Protein AF-A0A409WTS2-F1 (afdb_monomer)

Structure (mmCIF, N/CA/C/O backbone):
data_AF-A0A409WTS2-F1
#
_entry.id   AF-A0A409WTS2-F1
#
loop_
_atom_site.group_PDB
_atom_site.id
_atom_site.type_symbol
_atom_site.label_atom_id
_atom_site.label_alt_id
_atom_site.label_comp_id
_atom_site.label_asym_id
_atom_site.label_entity_id
_atom_site.label_seq_id
_atom_site.pdbx_PDB_ins_code
_atom_site.Cartn_x
_atom_site.Cartn_y
_atom_site.Cartn_z
_atom_site.occupancy
_atom_site.B_iso_or_equiv
_atom_site.auth_seq_id
_atom_site.auth_comp_id
_atom_site.auth_asym_id
_atom_site.auth_atom_id
_atom_site.pdbx_PDB_model_num
ATOM 1 N N . TRP A 1 1 ? 2.397 -6.224 -18.705 1.00 93.00 1 TRP A N 1
ATOM 2 C CA . TRP A 1 1 ? 3.696 -5.893 -18.084 1.00 93.00 1 TRP A CA 1
ATOM 3 C C . TRP A 1 1 ? 3.869 -6.575 -16.731 1.00 93.00 1 TRP A C 1
ATOM 5 O O . TRP A 1 1 ? 4.675 -7.485 -16.683 1.00 93.00 1 TRP A O 1
ATOM 15 N N . VAL A 1 2 ? 3.079 -6.258 -15.695 1.00 93.88 2 VAL A N 1
ATOM 16 C CA . VAL A 1 2 ? 3.166 -6.910 -14.360 1.00 93.88 2 VAL A CA 1
ATOM 17 C C . VAL A 1 2 ? 3.047 -8.440 -14.415 1.00 93.88 2 VAL A C 1
ATOM 19 O O . VAL A 1 2 ? 3.913 -9.155 -13.931 1.00 93.88 2 VAL A O 1
ATOM 22 N N . LEU A 1 3 ? 2.006 -8.976 -15.058 1.00 94.00 3 LEU A N 1
ATOM 23 C CA . LEU A 1 3 ? 1.853 -10.436 -15.167 1.00 94.00 3 LEU A CA 1
ATOM 24 C C . LEU A 1 3 ? 2.997 -11.089 -15.955 1.00 94.00 3 LEU A C 1
ATOM 26 O O . LEU A 1 3 ? 3.443 -12.178 -15.615 1.00 94.00 3 LEU A O 1
ATOM 30 N N . ALA A 1 4 ? 3.508 -10.394 -16.973 1.00 94.38 4 ALA A N 1
ATOM 31 C CA . ALA A 1 4 ? 4.636 -10.878 -17.756 1.00 94.38 4 ALA A CA 1
ATOM 32 C C . ALA A 1 4 ? 5.937 -10.881 -16.936 1.00 94.38 4 ALA A C 1
ATOM 34 O O . ALA A 1 4 ? 6.693 -11.837 -17.032 1.00 94.38 4 ALA A O 1
ATOM 35 N N . SER A 1 5 ? 6.190 -9.873 -16.090 1.00 95.00 5 SER A N 1
ATOM 36 C CA . SER A 1 5 ? 7.360 -9.891 -15.201 1.00 95.00 5 SER A CA 1
ATOM 37 C C . SER A 1 5 ? 7.274 -11.015 -14.172 1.00 95.00 5 SER A C 1
ATOM 39 O O . SER A 1 5 ? 8.272 -11.692 -13.951 1.00 95.00 5 SER A O 1
ATOM 41 N N . ARG A 1 6 ? 6.084 -11.265 -13.608 1.00 93.56 6 ARG A N 1
ATOM 42 C CA . ARG A 1 6 ? 5.854 -12.383 -12.678 1.00 93.56 6 ARG A CA 1
ATOM 43 C C . ARG A 1 6 ? 6.065 -13.744 -13.342 1.00 93.56 6 ARG A C 1
ATOM 45 O O . ARG A 1 6 ? 6.631 -14.635 -12.721 1.00 93.56 6 ARG A O 1
ATOM 52 N N . LEU A 1 7 ? 5.653 -13.893 -14.603 1.00 95.19 7 LEU A N 1
ATOM 53 C CA . LEU A 1 7 ? 5.906 -15.109 -15.380 1.00 95.19 7 LEU A CA 1
ATOM 54 C C . LEU A 1 7 ? 7.411 -15.334 -15.600 1.00 95.19 7 LEU A C 1
ATOM 56 O O . LEU A 1 7 ? 7.902 -16.435 -15.387 1.00 95.19 7 LEU A O 1
ATOM 60 N N . GLU A 1 8 ? 8.160 -14.289 -15.962 1.00 94.75 8 GLU A N 1
ATOM 61 C CA . GLU A 1 8 ? 9.618 -14.392 -16.127 1.00 94.75 8 GLU A CA 1
ATOM 62 C C . GLU A 1 8 ? 10.331 -14.713 -14.798 1.00 94.75 8 GLU A C 1
ATOM 64 O O . GLU A 1 8 ? 11.297 -15.472 -14.791 1.00 94.75 8 GLU A O 1
ATOM 69 N N . GLU A 1 9 ? 9.862 -14.183 -13.662 1.00 90.69 9 GLU A N 1
ATOM 70 C CA . GLU A 1 9 ? 10.372 -14.572 -12.338 1.00 90.69 9 GLU A CA 1
ATOM 71 C C . GLU A 1 9 ? 10.065 -16.032 -11.989 1.00 90.69 9 GLU A C 1
ATOM 73 O O . GLU A 1 9 ? 10.936 -16.702 -11.435 1.00 90.69 9 GLU A O 1
ATOM 78 N N . ALA A 1 10 ? 8.874 -16.535 -12.331 1.00 91.31 10 ALA A N 1
ATOM 79 C CA . ALA A 1 10 ? 8.508 -17.936 -12.117 1.00 91.31 10 ALA A CA 1
ATOM 80 C C . ALA A 1 10 ? 9.413 -18.899 -12.910 1.00 91.31 10 ALA A C 1
ATOM 82 O O . ALA A 1 10 ? 9.760 -19.967 -12.414 1.00 91.31 10 ALA A O 1
ATOM 83 N N . ASP A 1 11 ? 9.876 -18.473 -14.088 1.00 92.19 11 ASP A N 1
ATOM 84 C CA . ASP A 1 11 ? 10.867 -19.179 -14.911 1.00 92.19 11 ASP A CA 1
ATOM 85 C C . ASP A 1 11 ? 12.325 -18.998 -14.419 1.00 92.19 11 ASP A C 1
ATOM 87 O O . ASP A 1 11 ? 13.270 -19.442 -15.077 1.00 92.19 11 ASP A O 1
ATOM 91 N N . GLY A 1 12 ? 12.553 -18.299 -13.301 1.00 88.12 12 GLY A N 1
ATOM 92 C CA . GLY A 1 12 ? 13.888 -17.993 -12.773 1.00 88.12 12 GLY A CA 1
ATOM 93 C C . GLY A 1 12 ? 14.645 -16.901 -13.545 1.00 88.12 12 GLY A C 1
ATOM 94 O O . GLY A 1 12 ? 15.814 -16.627 -13.270 1.00 88.12 12 GLY A O 1
ATOM 95 N N . ARG A 1 13 ? 13.997 -16.222 -14.498 1.00 90.75 13 ARG A N 1
ATOM 96 C CA . ARG A 1 13 ? 14.592 -15.202 -15.380 1.00 90.75 13 ARG A CA 1
ATOM 97 C C . ARG A 1 13 ? 14.421 -13.788 -14.817 1.00 90.75 13 ARG A C 1
ATOM 99 O O . ARG A 1 13 ? 13.949 -12.874 -15.496 1.00 90.75 13 ARG A O 1
ATOM 106 N N . SER A 1 14 ? 14.876 -13.564 -13.584 1.00 88.38 14 SER A N 1
ATOM 107 C CA . SER A 1 14 ? 14.730 -12.273 -12.879 1.00 88.38 14 SER A CA 1
ATOM 108 C C . SER A 1 14 ? 15.349 -11.073 -13.620 1.00 88.38 14 SER A C 1
ATOM 110 O O . SER A 1 14 ? 14.830 -9.961 -13.555 1.00 88.38 14 SER A O 1
ATOM 112 N N . ILE A 1 15 ? 16.429 -11.276 -14.382 1.00 92.19 15 ILE A N 1
ATOM 113 C CA . ILE A 1 15 ? 17.046 -10.228 -15.219 1.00 92.19 15 ILE A CA 1
ATOM 114 C C . ILE A 1 15 ? 16.069 -9.759 -16.307 1.00 92.19 15 ILE A C 1
ATOM 116 O O . ILE A 1 15 ? 15.918 -8.560 -16.545 1.00 92.19 15 ILE A O 1
ATOM 120 N N . ARG A 1 16 ? 15.360 -10.701 -16.937 1.00 94.44 16 ARG A N 1
ATOM 121 C CA . ARG A 1 16 ? 14.380 -10.404 -17.983 1.00 94.44 16 ARG A CA 1
ATOM 122 C C . ARG A 1 16 ? 13.140 -9.725 -17.408 1.00 94.44 16 ARG A C 1
ATOM 124 O O . ARG A 1 16 ? 12.650 -8.775 -18.014 1.00 94.44 16 ARG A O 1
ATOM 131 N N . ALA A 1 17 ? 12.700 -10.130 -16.216 1.00 94.12 17 ALA A N 1
ATOM 132 C CA . ALA A 1 17 ? 11.631 -9.451 -15.484 1.00 94.12 17 ALA A CA 1
ATOM 133 C C . ALA A 1 17 ? 11.958 -7.965 -15.225 1.00 94.12 17 ALA A C 1
ATOM 135 O O . ALA A 1 17 ? 11.129 -7.096 -15.505 1.00 94.12 17 ALA A O 1
ATOM 136 N N . ARG A 1 18 ? 13.188 -7.654 -14.780 1.00 95.50 18 ARG A N 1
ATOM 137 C CA . ARG A 1 18 ? 13.651 -6.267 -14.577 1.00 95.50 18 ARG A CA 1
ATOM 138 C C . ARG A 1 18 ? 13.649 -5.454 -15.865 1.00 95.50 18 ARG A C 1
ATOM 140 O O . ARG A 1 18 ? 13.075 -4.368 -15.884 1.00 95.50 18 ARG A O 1
ATOM 147 N N . ALA A 1 19 ? 14.240 -5.990 -16.934 1.00 95.94 19 ALA A N 1
ATOM 148 C CA . ALA A 1 19 ? 14.299 -5.317 -18.231 1.00 95.94 19 ALA A CA 1
ATOM 149 C C . ALA A 1 19 ? 12.894 -5.045 -18.799 1.00 95.94 19 ALA A C 1
ATOM 151 O O . ALA A 1 19 ? 12.620 -3.974 -19.345 1.00 95.94 19 ALA A O 1
ATOM 152 N N . LEU A 1 20 ? 11.971 -5.996 -18.623 1.00 96.69 20 LEU A N 1
ATOM 153 C CA . LEU A 1 20 ? 10.578 -5.856 -19.033 1.00 96.69 20 LEU A CA 1
ATOM 154 C C . LEU A 1 20 ? 9.872 -4.730 -18.267 1.00 96.69 20 LEU A C 1
ATOM 156 O O . LEU A 1 20 ? 9.177 -3.918 -18.880 1.00 96.69 20 LEU A O 1
ATOM 160 N N . LEU A 1 21 ? 10.062 -4.650 -16.947 1.00 95.56 21 LEU A N 1
ATOM 161 C CA . LEU A 1 21 ? 9.487 -3.578 -16.130 1.00 95.56 21 LEU A CA 1
ATOM 162 C C . LEU A 1 21 ? 10.146 -2.223 -16.394 1.00 95.56 21 LEU A C 1
ATOM 164 O O . LEU A 1 21 ? 9.456 -1.211 -16.387 1.00 95.56 21 LEU A O 1
ATOM 168 N N . GLU A 1 22 ? 11.447 -2.179 -16.669 1.00 95.50 22 GLU A N 1
ATOM 169 C CA . GLU A 1 22 ? 12.127 -0.949 -17.075 1.00 95.50 22 GLU A CA 1
ATOM 170 C C . GLU A 1 22 ? 11.535 -0.390 -18.369 1.00 95.50 22 GLU A C 1
ATOM 172 O O . GLU A 1 22 ? 11.125 0.771 -18.403 1.00 95.50 22 GLU A O 1
ATOM 177 N N . LYS A 1 23 ? 11.366 -1.238 -19.390 1.00 97.06 23 LYS A N 1
ATOM 178 C CA . LYS A 1 23 ? 10.671 -0.856 -20.623 1.00 97.06 23 LYS A CA 1
ATOM 179 C C . LYS A 1 23 ? 9.243 -0.379 -20.346 1.00 97.06 23 LYS A C 1
ATOM 181 O O . LYS A 1 23 ? 8.819 0.625 -20.911 1.00 97.06 23 LYS A O 1
ATOM 186 N N . ALA A 1 24 ? 8.509 -1.064 -19.469 1.00 95.94 24 ALA A N 1
ATOM 187 C CA . ALA A 1 24 ? 7.148 -0.674 -19.108 1.00 95.94 24 ALA A CA 1
ATOM 188 C C . ALA A 1 24 ? 7.093 0.729 -18.480 1.00 95.94 24 ALA A C 1
ATOM 190 O O . ALA A 1 24 ? 6.215 1.515 -18.831 1.00 95.94 24 ALA A O 1
ATOM 191 N N . ARG A 1 25 ? 8.045 1.062 -17.599 1.00 96.00 25 ARG A N 1
ATOM 192 C CA . ARG A 1 25 ? 8.137 2.379 -16.949 1.00 96.00 25 ARG A CA 1
ATOM 193 C C . ARG A 1 25 ? 8.569 3.488 -17.905 1.00 96.00 25 ARG A C 1
ATOM 195 O O . ARG A 1 25 ? 8.152 4.619 -17.717 1.00 96.00 25 ARG A O 1
ATOM 202 N N . LEU A 1 26 ? 9.348 3.186 -18.945 1.00 94.81 26 LEU A N 1
ATOM 203 C CA . LEU A 1 26 ? 9.638 4.168 -20.000 1.00 94.81 26 LEU A CA 1
ATOM 204 C C . LEU A 1 26 ? 8.383 4.532 -20.804 1.00 94.81 26 LEU A C 1
ATOM 206 O O . LEU A 1 26 ? 8.224 5.677 -21.210 1.00 94.81 26 LEU A O 1
ATOM 210 N N . VAL A 1 27 ? 7.488 3.565 -21.025 1.00 96.38 27 VAL A N 1
ATOM 211 C CA . VAL A 1 27 ? 6.227 3.789 -21.749 1.00 96.38 27 VAL A CA 1
ATOM 212 C C . VAL A 1 27 ? 5.170 4.435 -20.849 1.00 96.38 27 VAL A C 1
ATOM 214 O O . VAL A 1 27 ? 4.386 5.256 -21.316 1.00 96.38 27 VAL A O 1
ATOM 217 N N . ASN A 1 28 ? 5.129 4.067 -19.567 1.00 94.25 28 ASN A N 1
ATOM 218 C CA . ASN A 1 28 ? 4.174 4.597 -18.599 1.00 94.25 28 ASN A CA 1
ATOM 219 C C . ASN A 1 28 ? 4.866 4.953 -17.266 1.00 94.25 28 ASN A C 1
ATOM 221 O O . ASN A 1 28 ? 4.782 4.184 -16.302 1.00 94.25 28 ASN A O 1
ATOM 225 N N . PRO A 1 29 ? 5.560 6.106 -17.205 1.00 92.56 29 PRO A N 1
ATOM 226 C CA . PRO A 1 29 ? 6.352 6.494 -16.037 1.00 92.56 29 PRO A CA 1
ATOM 227 C C . PRO A 1 29 ? 5.497 6.864 -14.824 1.00 92.56 29 PRO A C 1
ATOM 229 O O . PRO A 1 29 ? 5.946 6.695 -13.696 1.00 92.56 29 PRO A O 1
ATOM 232 N N . ALA A 1 30 ? 4.254 7.303 -15.031 1.00 92.44 30 ALA A N 1
ATOM 233 C CA . ALA A 1 30 ? 3.351 7.724 -13.959 1.00 92.44 30 ALA A CA 1
ATOM 234 C C . ALA A 1 30 ? 2.504 6.576 -13.369 1.00 92.44 30 ALA A C 1
ATOM 236 O O . ALA A 1 30 ? 1.625 6.812 -12.541 1.00 92.44 30 ALA A O 1
ATOM 237 N N . ASN A 1 31 ? 2.719 5.327 -13.799 1.00 94.69 31 ASN A N 1
ATOM 238 C CA . ASN A 1 31 ? 1.943 4.191 -13.310 1.00 94.69 31 ASN A CA 1
ATOM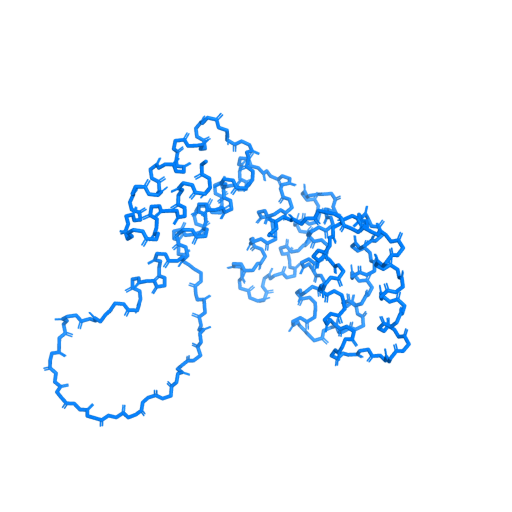 239 C C . ASN A 1 31 ? 2.577 3.568 -12.065 1.00 94.69 31 ASN A C 1
ATOM 241 O O . ASN A 1 31 ? 3.546 2.808 -12.134 1.00 94.69 31 ASN A O 1
ATOM 245 N N . GLU A 1 32 ? 1.964 3.859 -10.924 1.00 94.19 32 GLU A N 1
ATOM 246 C CA . GLU A 1 32 ? 2.370 3.379 -9.606 1.00 94.19 32 GLU A CA 1
ATOM 247 C C . GLU A 1 32 ? 2.431 1.852 -9.473 1.00 94.19 32 GLU A C 1
ATOM 249 O O . GLU A 1 32 ? 3.299 1.348 -8.764 1.00 94.19 32 GLU A O 1
ATOM 254 N N . VAL A 1 33 ? 1.583 1.097 -10.179 1.00 94.31 33 VAL A N 1
ATOM 255 C CA . VAL A 1 33 ? 1.553 -0.373 -10.097 1.00 94.31 33 VAL A CA 1
ATOM 256 C C . VAL A 1 33 ? 2.804 -0.976 -10.741 1.00 94.31 33 VAL A C 1
ATOM 258 O O . VAL A 1 33 ? 3.374 -1.936 -10.223 1.00 94.31 33 VAL A O 1
ATOM 261 N N . LEU A 1 34 ? 3.288 -0.387 -11.842 1.00 95.75 34 LEU A N 1
ATOM 262 C CA . LEU A 1 34 ? 4.540 -0.814 -12.484 1.00 95.75 34 LEU A CA 1
ATOM 263 C C . LEU A 1 34 ? 5.753 -0.548 -11.591 1.00 95.75 34 LEU A C 1
ATOM 265 O O . LEU A 1 34 ? 6.687 -1.353 -11.552 1.00 95.75 34 LEU A O 1
ATOM 269 N N . TRP A 1 35 ? 5.740 0.575 -10.876 1.00 96.19 35 TRP A N 1
ATOM 270 C CA . TRP A 1 35 ? 6.770 0.901 -9.899 1.00 96.19 35 TRP A CA 1
ATOM 271 C C . TRP A 1 35 ? 6.720 -0.014 -8.677 1.00 96.19 35 TRP A C 1
ATOM 273 O O . TRP A 1 35 ? 7.760 -0.522 -8.265 1.00 96.19 35 TRP A O 1
ATOM 283 N N . ALA A 1 36 ? 5.531 -0.265 -8.130 1.00 94.94 36 ALA A N 1
ATOM 284 C CA . ALA A 1 36 ? 5.336 -1.158 -6.994 1.00 94.94 36 ALA A CA 1
ATOM 285 C C . ALA A 1 36 ? 5.815 -2.582 -7.311 1.00 94.94 36 ALA A C 1
ATOM 287 O O . ALA A 1 36 ? 6.562 -3.167 -6.528 1.00 94.94 36 ALA A O 1
ATOM 288 N N . GLU A 1 37 ? 5.471 -3.111 -8.490 1.00 94.94 37 GLU A N 1
ATOM 289 C CA . GLU A 1 37 ? 5.955 -4.425 -8.921 1.00 94.94 37 GLU A CA 1
ATOM 290 C C . GLU A 1 37 ? 7.484 -4.441 -9.065 1.00 94.94 37 GLU A C 1
ATOM 292 O O . GLU A 1 37 ? 8.129 -5.390 -8.631 1.00 94.94 37 GLU A O 1
ATOM 297 N N . ALA A 1 38 ? 8.091 -3.379 -9.602 1.00 94.75 38 ALA A N 1
ATOM 298 C CA . ALA A 1 38 ? 9.545 -3.291 -9.721 1.00 94.75 38 ALA A CA 1
ATOM 299 C C . ALA A 1 38 ? 10.260 -3.292 -8.364 1.00 94.75 38 ALA A C 1
ATOM 301 O O . ALA A 1 38 ? 11.292 -3.941 -8.219 1.00 94.75 38 ALA A O 1
ATOM 302 N N . VAL A 1 39 ? 9.706 -2.599 -7.365 1.00 94.69 39 VAL A N 1
ATOM 303 C CA . VAL A 1 39 ? 10.214 -2.644 -5.985 1.00 94.69 39 VAL A CA 1
ATOM 304 C C . VAL A 1 39 ? 10.112 -4.068 -5.432 1.00 94.69 39 VAL A C 1
ATOM 306 O O . VAL A 1 39 ? 11.085 -4.575 -4.875 1.00 94.69 39 VAL A O 1
ATOM 309 N N . ALA A 1 40 ? 8.976 -4.736 -5.644 1.00 92.56 40 ALA A N 1
ATOM 310 C CA . ALA A 1 40 ? 8.741 -6.090 -5.153 1.00 92.56 40 ALA A CA 1
ATOM 311 C C . ALA A 1 40 ? 9.685 -7.133 -5.786 1.00 92.56 40 ALA A C 1
ATOM 313 O O . ALA A 1 40 ? 10.148 -8.035 -5.086 1.00 92.56 40 ALA A O 1
ATOM 314 N N . VAL A 1 41 ? 10.025 -6.991 -7.074 1.00 92.88 41 VAL A N 1
ATOM 315 C CA . VAL A 1 41 ? 11.035 -7.830 -7.753 1.00 92.88 41 VAL A CA 1
ATOM 316 C C . VAL A 1 41 ? 12.398 -7.714 -7.064 1.00 92.88 41 VAL A C 1
ATOM 318 O O . VAL A 1 41 ? 13.054 -8.726 -6.822 1.00 92.88 41 VAL A O 1
ATOM 321 N N . GLU A 1 42 ? 12.832 -6.504 -6.696 1.00 93.12 42 GLU A N 1
ATOM 322 C CA . GLU A 1 42 ? 14.123 -6.322 -6.014 1.00 93.12 42 GLU A CA 1
ATOM 323 C C . GLU A 1 42 ? 14.125 -6.862 -4.578 1.00 93.12 42 GLU A C 1
ATOM 325 O O . GLU A 1 42 ? 15.153 -7.354 -4.103 1.00 93.12 42 GLU A O 1
ATOM 330 N N . GLU A 1 43 ? 12.989 -6.809 -3.877 1.00 90.56 43 GLU A N 1
ATOM 331 C CA . GLU A 1 43 ? 12.854 -7.449 -2.564 1.00 90.56 43 GLU A CA 1
ATOM 332 C C . GLU A 1 43 ? 12.931 -8.974 -2.676 1.00 90.56 43 GLU A C 1
ATOM 334 O O . GLU A 1 43 ? 13.710 -9.603 -1.956 1.00 90.56 43 GLU A O 1
ATOM 339 N N . ARG A 1 44 ? 12.188 -9.575 -3.614 1.00 90.12 44 ARG A N 1
ATOM 340 C CA . ARG A 1 44 ? 12.214 -11.027 -3.848 1.00 90.12 44 ARG A CA 1
ATOM 341 C C . ARG A 1 44 ? 13.588 -11.513 -4.285 1.00 90.12 44 ARG A C 1
ATOM 343 O O . ARG A 1 44 ? 14.064 -12.524 -3.773 1.00 90.12 44 ARG A O 1
ATOM 350 N N . ALA A 1 45 ? 14.251 -10.782 -5.179 1.00 88.06 45 ALA A N 1
ATOM 351 C CA . ALA A 1 45 ? 15.597 -11.120 -5.623 1.00 88.06 45 ALA A CA 1
ATOM 352 C C . ALA A 1 45 ? 16.613 -11.086 -4.471 1.00 88.06 45 ALA A C 1
ATOM 354 O O . ALA A 1 45 ? 17.483 -11.954 -4.403 1.00 88.06 45 ALA A O 1
ATOM 355 N N . ALA A 1 46 ? 16.490 -10.133 -3.542 1.00 87.56 46 ALA A N 1
ATOM 356 C CA . ALA A 1 46 ? 17.349 -10.076 -2.362 1.00 87.56 46 ALA A CA 1
ATOM 357 C C . ALA A 1 46 ? 17.107 -11.253 -1.406 1.00 87.56 46 ALA A C 1
ATOM 359 O O . ALA A 1 46 ? 18.068 -11.849 -0.919 1.00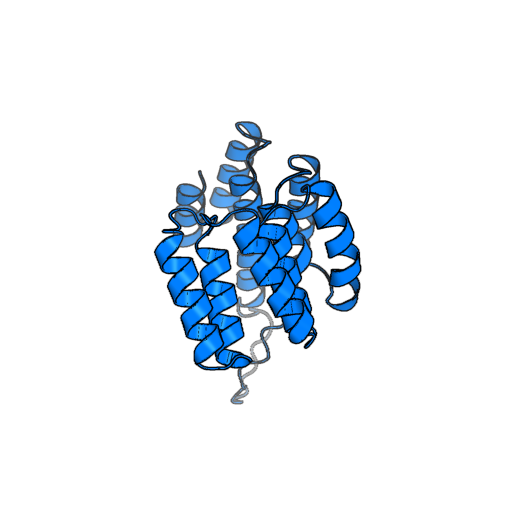 87.56 46 ALA A O 1
ATOM 360 N N . VAL A 1 47 ? 15.843 -11.631 -1.183 1.00 86.50 47 VAL A N 1
ATOM 361 C CA . VAL A 1 47 ? 15.503 -12.821 -0.387 1.00 86.50 47 VAL A CA 1
ATOM 362 C C . VAL A 1 47 ? 16.079 -14.079 -1.041 1.00 86.50 47 VAL A C 1
ATOM 364 O O . VAL A 1 47 ? 16.773 -14.841 -0.368 1.00 86.50 47 VAL A O 1
ATOM 367 N N . ALA A 1 48 ? 15.888 -14.253 -2.352 1.00 84.12 48 ALA A N 1
ATOM 368 C CA . ALA A 1 48 ? 16.426 -15.386 -3.103 1.00 84.12 48 ALA A CA 1
ATOM 369 C C . ALA A 1 48 ? 17.960 -15.470 -2.999 1.00 84.12 48 ALA A C 1
ATOM 371 O O . ALA A 1 48 ? 18.495 -16.536 -2.692 1.00 84.12 48 ALA A O 1
ATOM 372 N N . ALA A 1 49 ? 18.661 -14.342 -3.160 1.00 83.31 49 ALA A N 1
ATOM 373 C CA . ALA A 1 49 ? 20.114 -14.268 -3.015 1.00 83.31 49 ALA A CA 1
ATOM 374 C C . ALA A 1 49 ? 20.586 -14.617 -1.592 1.00 83.31 49 ALA A C 1
ATOM 376 O O . ALA A 1 49 ? 21.594 -15.299 -1.439 1.00 83.31 49 ALA A O 1
ATOM 377 N N . SER A 1 50 ? 19.847 -14.197 -0.558 1.00 81.81 50 SER A N 1
ATOM 378 C CA . SER A 1 50 ? 20.167 -14.519 0.842 1.00 81.81 50 SER A CA 1
ATOM 379 C C . SER A 1 50 ? 19.908 -15.984 1.214 1.0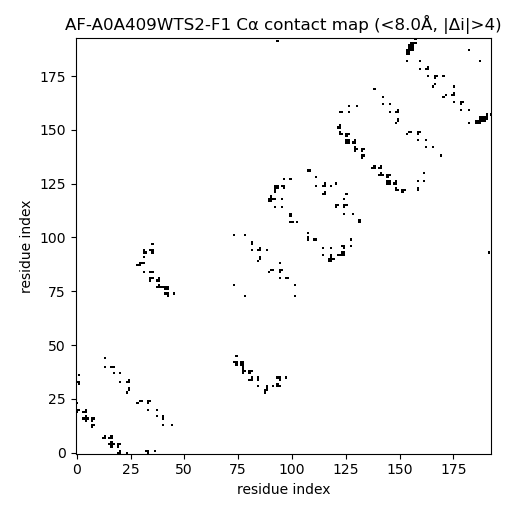0 81.81 50 SER A C 1
ATOM 381 O O . SER A 1 50 ? 20.552 -16.512 2.115 1.00 81.81 50 SER A O 1
ATOM 383 N N . SER A 1 51 ? 18.977 -16.643 0.518 1.00 77.19 51 SER A N 1
ATOM 384 C CA . SER A 1 51 ? 18.619 -18.050 0.736 1.00 77.19 51 SER A CA 1
ATOM 385 C C . SER A 1 51 ? 19.472 -19.040 -0.061 1.00 77.19 51 SER A C 1
ATOM 387 O O . SER A 1 51 ? 19.378 -20.246 0.166 1.00 77.19 51 SER A O 1
ATOM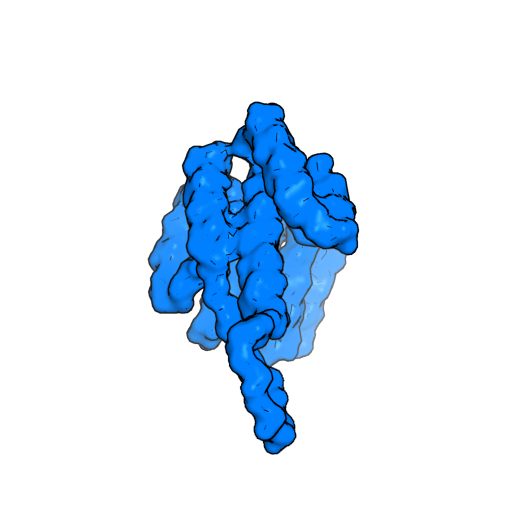 389 N N . ALA A 1 52 ? 20.288 -18.558 -1.003 1.00 70.12 52 ALA A N 1
ATOM 390 C CA . ALA A 1 52 ? 21.156 -19.417 -1.793 1.00 70.12 52 ALA A CA 1
ATOM 391 C C . ALA A 1 52 ? 22.246 -20.023 -0.888 1.00 70.12 52 ALA A C 1
ATOM 393 O O . ALA A 1 52 ? 22.924 -19.279 -0.172 1.00 70.12 52 ALA A O 1
ATOM 394 N N . PRO A 1 53 ? 22.442 -21.354 -0.896 1.00 61.34 53 PRO A N 1
ATOM 395 C CA . PRO A 1 53 ? 23.480 -21.976 -0.092 1.00 61.34 53 PRO A CA 1
ATOM 396 C C . PRO A 1 53 ? 24.842 -21.429 -0.524 1.00 61.34 53 PRO A C 1
ATOM 398 O O . PRO A 1 53 ? 25.229 -21.533 -1.689 1.00 61.34 53 PRO A O 1
ATOM 401 N N . SER A 1 54 ? 25.559 -20.822 0.424 1.00 55.25 54 SER A N 1
ATOM 402 C CA . SER A 1 54 ? 26.944 -20.398 0.235 1.00 55.25 54 SER A CA 1
ATOM 403 C C . SER A 1 54 ? 27.768 -21.613 -0.188 1.00 55.25 54 SER A C 1
ATOM 405 O O . SER A 1 54 ? 28.060 -22.484 0.625 1.00 55.25 54 SER A O 1
ATOM 407 N N . LEU A 1 55 ? 28.173 -21.670 -1.458 1.00 48.69 55 LEU A N 1
ATOM 408 C CA . LEU A 1 55 ? 29.111 -22.675 -1.978 1.00 48.69 55 LEU A CA 1
ATOM 409 C C . LEU A 1 55 ? 30.547 -22.489 -1.442 1.00 48.69 55 LEU A C 1
ATOM 411 O O . LEU A 1 55 ? 31.469 -23.163 -1.892 1.00 48.69 55 LEU A O 1
ATOM 415 N N . ALA A 1 56 ? 30.754 -21.605 -0.464 1.00 51.28 56 ALA A N 1
ATOM 416 C CA . ALA A 1 56 ? 32.009 -21.464 0.257 1.00 51.28 56 ALA A CA 1
ATOM 417 C C . ALA A 1 56 ? 31.898 -22.130 1.638 1.00 51.28 56 ALA A C 1
ATOM 419 O O . ALA A 1 56 ? 31.314 -21.561 2.559 1.00 51.28 56 ALA A O 1
ATOM 420 N N . GLY A 1 57 ? 32.492 -23.320 1.767 1.00 42.66 57 GLY A N 1
ATOM 421 C CA . GLY A 1 57 ? 32.786 -23.954 3.056 1.00 42.66 57 GLY A CA 1
ATOM 422 C C . GLY A 1 57 ? 32.050 -25.267 3.301 1.00 42.66 57 GLY A C 1
ATOM 423 O O . GLY A 1 57 ? 31.104 -25.325 4.078 1.00 42.66 57 GLY A O 1
ATOM 424 N N . ALA A 1 58 ? 32.529 -26.348 2.686 1.00 45.50 58 ALA A N 1
ATOM 425 C CA . ALA A 1 58 ? 32.224 -27.690 3.156 1.00 45.50 58 ALA A CA 1
ATOM 426 C C . ALA A 1 58 ? 32.868 -27.911 4.537 1.00 45.50 58 ALA A C 1
ATOM 428 O O . ALA A 1 58 ? 34.086 -28.040 4.642 1.00 45.50 58 ALA A O 1
ATOM 429 N N . SER A 1 59 ? 32.057 -28.011 5.586 1.00 38.66 59 SER A N 1
ATOM 430 C CA . SER A 1 59 ? 32.367 -28.862 6.735 1.00 38.66 59 SER A CA 1
ATOM 431 C C . SER A 1 59 ? 31.072 -29.385 7.353 1.00 38.66 59 SER A C 1
ATOM 433 O O . SER A 1 59 ? 30.126 -28.655 7.640 1.00 38.66 59 SER A O 1
ATOM 435 N N . ALA A 1 60 ? 31.014 -30.709 7.462 1.00 45.88 60 ALA A N 1
ATOM 436 C CA . ALA A 1 60 ? 29.895 -31.453 8.002 1.00 45.88 60 ALA A CA 1
ATOM 437 C C . ALA A 1 60 ? 29.728 -31.167 9.501 1.00 45.88 60 ALA A C 1
ATOM 439 O O . ALA A 1 60 ? 30.661 -31.337 10.282 1.00 45.88 60 ALA A O 1
ATOM 440 N N . GLY A 1 61 ? 28.518 -30.784 9.895 1.00 39.00 61 GLY A N 1
ATOM 441 C CA . GLY A 1 61 ? 28.123 -30.623 11.287 1.00 39.00 61 GLY A CA 1
ATOM 442 C C . GLY A 1 61 ? 26.606 -30.606 11.391 1.00 39.00 61 GLY A C 1
ATOM 443 O O . GLY A 1 61 ? 25.965 -29.602 11.103 1.00 39.00 61 GLY A O 1
ATOM 444 N N . VAL A 1 62 ? 26.036 -31.752 11.755 1.00 48.34 62 VAL A N 1
ATOM 445 C CA . VAL A 1 62 ? 24.611 -31.940 12.038 1.00 48.34 62 VAL A CA 1
ATOM 446 C C . VAL A 1 62 ? 24.218 -31.049 13.218 1.00 48.34 62 VAL A C 1
ATOM 448 O O . VAL A 1 62 ? 24.764 -31.186 14.309 1.00 48.34 62 VAL A O 1
ATOM 451 N N . GLY A 1 63 ? 23.253 -30.158 13.008 1.00 39.31 63 GLY A N 1
ATOM 452 C CA . GLY A 1 63 ? 22.675 -29.332 14.061 1.00 39.31 63 GLY A CA 1
ATOM 453 C C . GLY A 1 63 ? 21.344 -28.755 13.607 1.00 39.31 63 GLY A C 1
ATOM 454 O O . GLY A 1 63 ? 21.297 -27.905 12.724 1.00 39.31 63 GLY A O 1
ATOM 455 N N . ALA A 1 64 ? 20.259 -29.259 14.192 1.00 50.94 64 ALA A N 1
ATOM 456 C CA . ALA A 1 64 ? 18.908 -28.753 14.009 1.00 50.94 64 ALA A CA 1
ATOM 457 C C . ALA A 1 64 ? 18.851 -27.253 14.355 1.00 50.94 64 ALA A C 1
ATOM 459 O O . ALA A 1 64 ? 19.050 -26.868 15.506 1.00 50.94 64 ALA A O 1
ATOM 460 N N . GLY A 1 65 ? 18.595 -26.416 13.349 1.00 37.00 65 GLY A N 1
ATOM 461 C CA . GLY A 1 65 ? 18.436 -24.973 13.491 1.00 37.00 65 GLY A CA 1
ATOM 462 C C . GLY A 1 65 ? 16.973 -24.593 13.325 1.00 37.00 65 GLY A C 1
ATOM 463 O O . GLY A 1 65 ? 16.399 -24.742 12.250 1.00 37.00 65 GLY A O 1
ATOM 464 N N . THR A 1 66 ? 16.369 -24.121 14.408 1.00 45.66 66 THR A N 1
ATOM 465 C CA . THR A 1 66 ? 15.105 -23.380 14.431 1.00 45.66 66 THR A CA 1
ATOM 466 C C . THR A 1 66 ? 15.026 -22.359 13.285 1.00 45.66 66 THR A C 1
ATOM 468 O O . THR A 1 66 ? 16.039 -21.728 12.973 1.00 45.66 66 THR A O 1
ATOM 471 N N . PRO A 1 67 ? 13.851 -22.131 12.661 1.00 40.47 67 PRO A N 1
ATOM 472 C CA . PRO A 1 67 ? 13.714 -21.050 11.695 1.00 40.47 67 PRO A CA 1
ATOM 473 C C . PRO A 1 67 ? 13.958 -19.722 12.419 1.00 40.47 67 PRO A C 1
ATOM 475 O O . PRO A 1 67 ? 13.156 -19.282 13.245 1.00 40.47 67 PRO A O 1
ATOM 478 N N . ALA A 1 68 ? 15.115 -19.121 12.140 1.00 36.78 68 ALA A N 1
ATOM 479 C CA . ALA A 1 68 ? 15.477 -17.789 12.589 1.00 36.78 68 ALA A CA 1
ATOM 480 C C . ALA A 1 68 ? 14.373 -16.791 12.186 1.00 36.78 68 ALA A C 1
ATOM 482 O O . ALA A 1 68 ? 13.716 -16.977 11.155 1.00 36.78 68 ALA A O 1
ATOM 483 N N . PRO A 1 69 ? 14.142 -15.733 12.981 1.00 36.84 69 PRO A N 1
ATOM 484 C CA . PRO A 1 69 ? 13.118 -14.750 12.672 1.00 36.84 69 PRO A CA 1
ATOM 485 C C . PRO A 1 69 ? 13.404 -14.151 11.296 1.00 36.84 69 PRO A C 1
ATOM 487 O O . PRO A 1 69 ? 14.535 -13.764 11.004 1.00 36.84 69 PRO A O 1
ATOM 490 N N . ILE A 1 70 ? 12.366 -14.071 10.464 1.00 43.47 70 ILE A N 1
ATOM 491 C CA . ILE A 1 70 ? 12.382 -13.405 9.163 1.00 43.47 70 ILE A CA 1
ATOM 492 C C . ILE A 1 70 ? 12.607 -11.910 9.431 1.00 43.47 70 ILE A C 1
ATOM 494 O O . ILE A 1 70 ? 11.669 -11.117 9.499 1.00 43.47 70 ILE A O 1
ATOM 498 N N . SER A 1 71 ? 13.852 -11.515 9.688 1.00 43.31 71 SER A N 1
ATOM 499 C CA . SER A 1 71 ? 14.242 -10.115 9.753 1.00 43.31 71 SER A CA 1
ATOM 500 C C . SER A 1 71 ? 14.254 -9.626 8.314 1.00 43.31 71 SER A C 1
ATOM 502 O O . SER A 1 71 ? 15.242 -9.776 7.598 1.00 43.31 71 SER A O 1
ATOM 504 N N . SER A 1 72 ? 13.104 -9.135 7.852 1.00 52.66 72 SER A N 1
ATOM 505 C CA . SER A 1 72 ? 12.924 -8.602 6.506 1.00 52.66 72 SER A CA 1
ATOM 506 C C . SER A 1 72 ? 13.672 -7.271 6.386 1.00 52.66 72 SER A C 1
ATOM 508 O O . SER A 1 72 ? 13.077 -6.191 6.420 1.00 52.66 72 SER A O 1
ATOM 510 N N . ALA A 1 73 ? 14.999 -7.327 6.312 1.00 63.28 73 ALA A N 1
ATOM 511 C CA . ALA A 1 73 ? 15.799 -6.183 5.925 1.00 63.28 73 ALA A CA 1
ATOM 512 C C . ALA A 1 73 ? 15.448 -5.851 4.469 1.00 63.28 73 ALA A C 1
ATOM 514 O O . ALA A 1 73 ? 15.786 -6.594 3.550 1.00 63.28 73 ALA A O 1
ATOM 515 N N . THR A 1 74 ? 14.725 -4.751 4.258 1.00 71.12 74 THR A N 1
ATOM 516 C CA . THR A 1 74 ? 14.384 -4.283 2.913 1.00 71.12 74 THR A CA 1
ATOM 517 C C . THR A 1 74 ? 15.660 -4.030 2.109 1.00 71.12 74 THR A C 1
ATOM 519 O O . THR A 1 74 ? 16.533 -3.276 2.553 1.00 71.12 74 THR A O 1
ATOM 522 N N . SER A 1 75 ? 15.745 -4.634 0.921 1.00 86.12 75 SER A N 1
ATOM 523 C CA . SER A 1 75 ? 16.888 -4.529 0.007 1.00 86.12 75 SER A CA 1
ATOM 524 C C . SER A 1 75 ? 17.261 -3.074 -0.293 1.00 86.12 75 SER A C 1
ATOM 526 O O . SER A 1 75 ? 16.391 -2.240 -0.551 1.00 86.12 75 SER A O 1
ATOM 528 N N . ALA A 1 76 ? 18.561 -2.763 -0.323 1.00 89.75 76 ALA A N 1
ATOM 529 C CA . ALA A 1 76 ? 19.050 -1.451 -0.752 1.00 89.75 76 ALA A CA 1
ATOM 530 C C . ALA A 1 76 ? 18.592 -1.111 -2.182 1.00 89.75 76 ALA A C 1
ATOM 532 O O . ALA A 1 76 ? 18.208 0.028 -2.448 1.00 89.75 76 ALA A O 1
ATOM 533 N N . GLN A 1 77 ? 18.555 -2.108 -3.074 1.00 90.69 77 GLN A N 1
ATOM 534 C CA . GLN A 1 77 ? 18.050 -1.944 -4.439 1.00 90.69 77 GLN A CA 1
ATOM 535 C C . GLN A 1 77 ? 16.553 -1.611 -4.440 1.00 90.69 77 GLN A C 1
ATOM 537 O O . GLN A 1 77 ? 16.135 -0.685 -5.132 1.00 90.69 77 GLN A O 1
ATOM 542 N N . ALA A 1 78 ? 15.760 -2.285 -3.600 1.00 92.88 78 ALA A N 1
ATOM 543 C CA . ALA A 1 78 ? 14.333 -2.000 -3.458 1.00 92.88 78 ALA A CA 1
ATOM 544 C C . ALA A 1 78 ? 14.079 -0.584 -2.917 1.00 92.88 78 ALA A C 1
ATOM 546 O O . ALA A 1 78 ? 13.237 0.136 -3.450 1.00 92.88 78 ALA A O 1
ATOM 547 N N . LYS A 1 79 ? 14.852 -0.134 -1.917 1.00 92.12 79 LYS A N 1
ATOM 548 C CA . LYS A 1 79 ? 14.757 1.241 -1.389 1.00 92.12 79 LYS A CA 1
ATOM 549 C C . LYS A 1 79 ? 15.111 2.289 -2.442 1.00 92.12 79 LYS A C 1
ATOM 551 O O . LYS A 1 79 ? 14.415 3.296 -2.552 1.00 92.12 79 LYS A O 1
ATOM 556 N N . ALA A 1 80 ? 16.169 2.057 -3.221 1.00 94.12 80 ALA A N 1
ATOM 557 C CA . ALA A 1 80 ? 16.554 2.950 -4.310 1.00 94.12 80 ALA A CA 1
ATOM 558 C C . ALA A 1 80 ? 15.465 3.016 -5.395 1.00 94.12 80 ALA A C 1
ATOM 560 O O . ALA A 1 80 ? 15.093 4.108 -5.828 1.00 94.12 80 ALA A O 1
ATOM 561 N N . MET A 1 81 ? 14.897 1.865 -5.771 1.00 95.25 81 MET A N 1
ATOM 562 C CA . MET A 1 81 ? 13.784 1.781 -6.721 1.00 95.25 81 MET A CA 1
ATOM 563 C C . MET A 1 81 ? 12.546 2.529 -6.211 1.00 95.25 81 MET A C 1
ATOM 565 O O . MET A 1 81 ? 11.938 3.295 -6.953 1.00 95.25 81 MET A O 1
ATOM 569 N N . LEU A 1 82 ? 12.208 2.365 -4.931 1.00 94.94 82 LEU A N 1
ATOM 570 C CA . LEU A 1 82 ? 11.060 3.017 -4.305 1.00 94.94 82 LEU A CA 1
ATOM 571 C C . LEU A 1 82 ? 11.240 4.535 -4.186 1.00 94.94 82 LEU A C 1
ATOM 573 O O . LEU A 1 82 ? 10.291 5.287 -4.388 1.00 94.94 82 LEU A O 1
ATOM 577 N N . SER A 1 83 ? 12.460 4.999 -3.907 1.00 95.06 83 SER A N 1
ATOM 578 C CA . SER A 1 83 ? 12.786 6.429 -3.916 1.00 95.06 83 SER A CA 1
ATOM 579 C C . SER A 1 83 ? 12.548 7.043 -5.298 1.00 95.06 83 SER A C 1
ATOM 581 O O . SER A 1 83 ? 11.871 8.064 -5.412 1.00 95.06 83 SER A O 1
ATOM 583 N N . ARG A 1 84 ? 13.021 6.380 -6.363 1.00 95.50 84 ARG A N 1
ATOM 584 C CA . ARG A 1 84 ? 12.773 6.809 -7.747 1.00 95.50 84 ARG A CA 1
ATOM 585 C C . ARG A 1 84 ? 11.282 6.788 -8.090 1.00 95.50 84 ARG A C 1
ATOM 587 O O . ARG A 1 84 ? 10.779 7.741 -8.674 1.00 95.50 84 ARG A O 1
ATOM 594 N N . ALA A 1 85 ? 10.565 5.751 -7.666 1.00 95.75 85 ALA A N 1
ATOM 595 C CA . ALA A 1 85 ? 9.124 5.648 -7.864 1.00 95.75 85 ALA A CA 1
ATOM 596 C C . ALA A 1 85 ? 8.360 6.843 -7.273 1.00 95.75 85 ALA A C 1
ATOM 598 O O . ALA A 1 85 ? 7.465 7.381 -7.915 1.00 95.75 85 ALA A O 1
ATOM 599 N N . LEU A 1 86 ? 8.731 7.291 -6.070 1.00 95.69 86 LEU A N 1
ATOM 600 C CA . LEU A 1 86 ? 8.107 8.447 -5.418 1.00 95.69 86 LEU A CA 1
ATOM 601 C C . LEU A 1 86 ? 8.458 9.789 -6.077 1.00 95.69 86 LEU A C 1
ATOM 603 O O . LEU A 1 86 ? 7.702 10.744 -5.918 1.00 95.69 86 LEU A O 1
ATOM 607 N N . GLN A 1 87 ? 9.578 9.885 -6.798 1.00 95.06 87 GLN A N 1
ATOM 608 C CA . GLN A 1 87 ? 9.900 11.079 -7.589 1.00 95.06 87 GLN A CA 1
ATOM 609 C C . GLN A 1 87 ? 8.978 11.195 -8.808 1.00 95.06 87 GLN A C 1
ATOM 611 O O . GLN A 1 87 ? 8.482 12.280 -9.096 1.00 95.06 87 GLN A O 1
ATOM 616 N N . GLU A 1 88 ? 8.715 10.073 -9.476 1.00 95.44 88 GLU A N 1
ATOM 617 C CA . GLU A 1 88 ? 7.852 10.003 -10.662 1.00 95.44 88 GLU A CA 1
ATOM 618 C C . GLU A 1 88 ? 6.361 10.066 -10.290 1.00 95.44 88 GLU A C 1
ATOM 620 O O . GLU A 1 88 ? 5.558 10.689 -10.980 1.00 95.44 88 GLU A O 1
ATOM 625 N N . CYS A 1 89 ? 5.983 9.444 -9.168 1.00 94.69 89 CYS A N 1
ATOM 626 C CA . CYS A 1 89 ? 4.606 9.318 -8.688 1.00 94.69 89 CYS A CA 1
ATOM 627 C C . CYS A 1 89 ? 4.457 9.853 -7.242 1.00 94.69 89 CYS A C 1
ATOM 629 O O . CYS A 1 89 ? 4.200 9.079 -6.312 1.00 94.69 89 CYS A O 1
ATOM 631 N N . PRO A 1 90 ? 4.585 11.174 -7.007 1.00 94.88 90 PRO A N 1
ATOM 632 C CA . PRO A 1 90 ? 4.667 11.745 -5.658 1.00 94.88 90 PRO A CA 1
ATOM 633 C C . PRO A 1 90 ? 3.366 11.679 -4.849 1.00 94.88 90 PRO A C 1
ATOM 635 O O . PRO A 1 90 ? 3.410 11.782 -3.623 1.00 94.88 90 PRO A O 1
ATOM 638 N N . SER A 1 91 ? 2.214 11.520 -5.501 1.00 94.12 91 SER A N 1
ATOM 639 C CA . SER A 1 91 ? 0.894 11.428 -4.860 1.00 94.12 91 SER A CA 1
ATOM 640 C C . SER A 1 91 ? 0.369 9.994 -4.740 1.00 94.12 91 SER A C 1
ATOM 642 O O . SER A 1 91 ? -0.767 9.803 -4.314 1.00 94.12 91 SER A O 1
ATOM 644 N N . SER A 1 92 ? 1.167 8.991 -5.115 1.00 95.00 92 SER A N 1
ATOM 645 C CA . SER A 1 92 ? 0.743 7.590 -5.145 1.00 95.00 92 SER A CA 1
ATOM 646 C C . SER A 1 92 ? 0.514 7.018 -3.746 1.00 95.00 92 SER A C 1
ATOM 648 O O . SER A 1 92 ? 1.459 6.831 -2.976 1.00 95.00 92 SER A O 1
ATOM 650 N N . GLY A 1 93 ? -0.732 6.667 -3.426 1.00 93.56 93 GLY A N 1
ATOM 651 C CA . GLY A 1 93 ? -1.056 6.019 -2.154 1.00 93.56 93 GLY A CA 1
ATOM 652 C C . GLY A 1 93 ? -0.342 4.676 -1.979 1.00 93.56 93 GLY A C 1
ATOM 653 O O . GLY A 1 93 ? 0.136 4.366 -0.886 1.00 93.56 93 GLY A O 1
ATOM 654 N N . LEU A 1 94 ? -0.216 3.910 -3.067 1.00 93.50 94 LEU A N 1
ATOM 655 C CA . LEU A 1 94 ? 0.410 2.588 -3.078 1.00 93.50 94 LEU A CA 1
ATOM 656 C C . LEU A 1 94 ? 1.905 2.663 -2.760 1.00 93.50 94 LEU A C 1
ATOM 658 O O . LEU A 1 94 ? 2.397 1.952 -1.880 1.00 93.50 94 LEU A O 1
ATOM 662 N N . LEU A 1 95 ? 2.628 3.562 -3.428 1.00 95.25 95 LEU A N 1
ATOM 663 C CA . LEU A 1 95 ? 4.066 3.720 -3.219 1.00 95.25 95 LEU A CA 1
ATOM 664 C C . LEU A 1 95 ? 4.374 4.296 -1.836 1.00 95.25 95 LEU A C 1
ATOM 666 O O . LEU A 1 95 ? 5.315 3.850 -1.180 1.00 95.25 95 LEU A O 1
ATOM 670 N N . TRP A 1 96 ? 3.555 5.228 -1.343 1.00 95.88 96 TRP A N 1
ATOM 671 C CA . TRP A 1 96 ? 3.692 5.731 0.023 1.00 95.88 96 TRP A CA 1
ATOM 672 C C . TRP A 1 96 ? 3.410 4.655 1.076 1.00 95.88 96 TRP A C 1
ATOM 674 O O . TRP A 1 96 ? 4.125 4.589 2.080 1.00 95.88 96 TRP A O 1
ATOM 684 N N . ALA A 1 97 ? 2.434 3.774 0.844 1.00 94.06 97 ALA A N 1
ATOM 685 C CA . ALA A 1 97 ? 2.178 2.635 1.720 1.00 94.06 97 ALA A CA 1
ATOM 686 C C . ALA A 1 97 ? 3.392 1.691 1.790 1.00 94.06 97 ALA A C 1
ATOM 688 O O . ALA A 1 97 ? 3.828 1.337 2.887 1.00 94.06 97 ALA A O 1
ATOM 689 N N . LEU A 1 98 ? 3.998 1.348 0.647 1.00 92.62 98 LEU A N 1
ATOM 690 C CA . LEU A 1 98 ? 5.241 0.565 0.602 1.00 92.62 98 LEU A CA 1
ATOM 691 C C . LEU A 1 98 ? 6.390 1.280 1.330 1.00 92.62 98 LEU A C 1
ATOM 693 O O . LEU A 1 98 ? 7.106 0.671 2.127 1.00 92.62 98 LEU A O 1
ATOM 697 N N . ALA A 1 99 ? 6.523 2.592 1.127 1.00 93.62 99 ALA A N 1
ATOM 698 C CA . ALA A 1 99 ? 7.589 3.394 1.720 1.00 93.62 99 ALA A CA 1
ATOM 699 C C . ALA A 1 99 ? 7.508 3.481 3.247 1.00 93.62 99 ALA A C 1
ATOM 701 O O . ALA A 1 99 ? 8.544 3.615 3.906 1.00 93.62 99 ALA A O 1
ATOM 702 N N . LEU A 1 100 ? 6.307 3.394 3.821 1.00 93.31 100 LEU A N 1
ATOM 703 C CA . LEU A 1 100 ? 6.117 3.307 5.269 1.00 93.31 100 LEU A CA 1
ATOM 704 C C . LEU A 1 100 ? 6.630 1.978 5.826 1.00 93.31 100 LEU A C 1
ATOM 706 O O . LEU A 1 100 ? 7.272 1.959 6.877 1.00 93.31 100 LEU A O 1
ATOM 710 N N . TRP A 1 101 ? 6.396 0.869 5.124 1.00 90.06 101 TRP A N 1
ATOM 711 C CA . TRP A 1 101 ? 6.851 -0.448 5.572 1.00 90.06 101 TRP A CA 1
ATOM 712 C C . TRP A 1 101 ? 8.357 -0.646 5.406 1.00 90.06 101 TRP A C 1
ATOM 714 O O . TRP A 1 101 ? 8.972 -1.250 6.288 1.00 90.06 101 TRP A O 1
ATOM 724 N N . SER A 1 102 ? 8.956 -0.064 4.360 1.00 88.81 102 SER A N 1
ATOM 725 C CA . SER A 1 102 ? 10.409 -0.101 4.136 1.00 88.81 102 SER A CA 1
ATOM 726 C C . SER A 1 102 ? 11.217 0.689 5.173 1.00 88.81 102 SER A C 1
ATOM 728 O O . SER A 1 102 ? 12.436 0.534 5.275 1.00 88.81 102 SER A O 1
ATOM 730 N N . GLU A 1 103 ? 10.555 1.594 5.898 1.00 88.38 103 GLU A N 1
ATOM 731 C CA . GLU A 1 103 ? 11.189 2.463 6.881 1.00 88.38 103 GLU A CA 1
ATOM 732 C C . GLU A 1 103 ? 11.398 1.746 8.223 1.00 88.38 103 GLU A C 1
ATOM 734 O O . GLU A 1 103 ? 10.590 0.907 8.649 1.00 88.38 103 GLU A O 1
ATOM 739 N N . LEU A 1 104 ? 12.468 2.131 8.927 1.00 88.25 104 LEU A N 1
ATOM 740 C CA . LEU A 1 104 ? 12.711 1.724 10.309 1.00 88.25 104 LEU A CA 1
ATOM 741 C C . LEU A 1 104 ? 11.514 2.092 11.183 1.00 88.25 104 LEU A C 1
ATOM 743 O O . LEU A 1 104 ? 10.979 3.197 11.092 1.00 88.25 104 LEU A O 1
ATOM 747 N N . ARG A 1 105 ? 11.131 1.181 12.082 1.00 87.75 105 ARG A N 1
ATOM 748 C CA . ARG A 1 105 ? 9.943 1.323 12.936 1.00 87.75 105 ARG A CA 1
ATOM 749 C C . ARG A 1 105 ? 9.867 2.676 13.655 1.00 87.75 105 ARG A C 1
ATOM 751 O O . ARG A 1 105 ? 8.797 3.271 13.675 1.00 87.75 105 ARG A O 1
ATOM 758 N N . ALA A 1 106 ? 10.988 3.176 14.180 1.00 89.75 106 ALA A N 1
ATOM 759 C CA . ALA A 1 106 ? 11.054 4.458 14.887 1.00 89.75 106 ALA A CA 1
ATOM 760 C C . ALA A 1 106 ? 10.681 5.667 14.006 1.00 89.75 106 ALA A C 1
ATOM 762 O O . ALA A 1 106 ? 10.037 6.599 14.480 1.00 89.75 106 ALA A O 1
ATOM 763 N N . SER A 1 107 ? 11.023 5.632 12.718 1.00 91.25 107 SER A N 1
ATOM 764 C CA . SER A 1 107 ? 10.803 6.741 11.782 1.00 91.25 107 SER A CA 1
ATOM 765 C C . SER A 1 107 ? 9.442 6.679 11.079 1.00 91.25 107 SER A C 1
ATOM 767 O O . SER A 1 107 ? 9.039 7.650 10.434 1.00 91.25 107 SER A O 1
ATOM 769 N N . ARG A 1 108 ? 8.701 5.564 11.209 1.00 92.94 108 ARG A N 1
ATOM 770 C CA . ARG A 1 108 ? 7.420 5.356 10.508 1.00 92.94 108 ARG A CA 1
ATOM 771 C C . ARG A 1 108 ? 6.410 6.452 10.811 1.00 92.94 108 ARG A C 1
ATOM 773 O O . ARG A 1 108 ? 5.809 6.958 9.877 1.00 92.94 108 ARG A O 1
ATOM 780 N N . LYS A 1 109 ? 6.269 6.874 12.074 1.00 90.56 109 LYS A N 1
ATOM 781 C CA . LYS A 1 109 ? 5.305 7.922 12.465 1.00 90.56 109 LYS A CA 1
ATOM 782 C C . LYS A 1 109 ? 5.570 9.256 11.772 1.00 90.56 109 LYS A C 1
ATOM 784 O O . LYS A 1 109 ? 4.628 9.879 11.297 1.00 90.56 109 LYS A O 1
ATOM 789 N N . THR A 1 110 ? 6.830 9.678 11.694 1.00 93.06 110 THR A N 1
ATOM 790 C CA . THR A 1 110 ? 7.212 10.917 11.002 1.00 93.06 110 THR A CA 1
ATOM 791 C C . THR A 1 110 ? 6.879 10.814 9.518 1.00 93.06 110 THR A C 1
ATOM 793 O O . THR A 1 110 ? 6.192 11.673 8.972 1.00 93.06 110 THR A O 1
ATOM 796 N N . LYS A 1 111 ? 7.255 9.695 8.892 1.00 93.62 111 LYS A N 1
ATOM 797 C CA . LYS A 1 111 ? 6.981 9.438 7.476 1.00 93.62 111 LYS A CA 1
ATOM 798 C C . LYS A 1 111 ? 5.480 9.338 7.170 1.00 93.62 111 LYS A C 1
ATOM 800 O O . LYS A 1 111 ? 5.060 9.734 6.088 1.00 93.62 111 LYS A O 1
ATOM 805 N N . SER A 1 112 ? 4.659 8.875 8.119 1.00 94.38 112 SER A N 1
ATOM 806 C CA . SER A 1 112 ? 3.192 8.857 8.001 1.00 94.38 112 SER A CA 1
ATOM 807 C C . SER A 1 112 ? 2.623 10.251 7.771 1.00 94.38 112 SER A C 1
ATOM 809 O O . SER A 1 112 ? 1.725 10.419 6.952 1.00 94.38 112 SER A O 1
ATOM 811 N N . VAL A 1 113 ? 3.138 11.254 8.487 1.00 95.06 113 VAL A N 1
ATOM 812 C CA . VAL A 1 113 ? 2.662 12.639 8.369 1.00 95.06 113 VAL A CA 1
ATOM 813 C C . VAL A 1 113 ? 2.955 13.180 6.971 1.00 95.06 113 VAL A C 1
ATOM 815 O O . VAL A 1 113 ? 2.081 13.789 6.351 1.00 95.06 113 VAL A O 1
ATOM 818 N N . ASP A 1 114 ? 4.148 12.907 6.446 1.00 94.19 114 ASP A N 1
ATOM 819 C CA . ASP A 1 114 ? 4.528 13.316 5.094 1.00 94.19 114 ASP A CA 1
ATOM 820 C C . ASP A 1 114 ? 3.701 12.593 4.027 1.00 94.19 114 ASP A C 1
ATOM 822 O O . ASP A 1 114 ? 3.194 13.233 3.103 1.00 94.19 114 ASP A O 1
ATOM 826 N N . ALA A 1 115 ? 3.490 11.284 4.192 1.00 95.19 115 ALA A N 1
ATOM 827 C CA . ALA A 1 115 ? 2.676 10.475 3.291 1.00 95.19 115 ALA A CA 1
ATOM 828 C C . ALA A 1 115 ? 1.238 11.007 3.189 1.00 95.19 115 ALA A C 1
ATOM 830 O O . ALA A 1 115 ? 0.715 11.176 2.087 1.00 95.19 115 ALA A O 1
ATOM 831 N N . LEU A 1 116 ? 0.607 11.333 4.321 1.00 95.56 116 LEU A N 1
ATOM 832 C CA . LEU A 1 116 ? -0.753 11.884 4.349 1.00 95.56 116 LEU A CA 1
ATOM 833 C C . LEU A 1 116 ? -0.833 13.236 3.634 1.00 95.56 116 LEU A C 1
ATOM 835 O O . LEU A 1 116 ? -1.731 13.452 2.821 1.00 95.56 116 LEU A O 1
ATOM 839 N N . ARG A 1 117 ? 0.147 14.120 3.864 1.00 94.88 117 ARG A N 1
ATOM 840 C CA . ARG A 1 117 ? 0.219 15.431 3.198 1.00 94.88 117 ARG A CA 1
ATOM 841 C C . ARG A 1 117 ? 0.384 15.300 1.685 1.00 94.88 117 ARG A C 1
ATOM 843 O O . ARG A 1 117 ? -0.272 16.016 0.934 1.00 94.88 117 ARG A O 1
ATOM 850 N N . LYS A 1 118 ? 1.258 14.400 1.228 1.00 95.44 118 LYS A N 1
ATOM 851 C CA . LYS A 1 118 ? 1.570 14.216 -0.199 1.00 95.44 118 LYS A CA 1
ATOM 852 C C . LYS A 1 118 ? 0.449 13.528 -0.972 1.00 95.44 118 LYS A C 1
ATOM 854 O O . LYS A 1 118 ? 0.208 13.874 -2.125 1.00 95.44 118 LYS A O 1
ATOM 859 N N . THR A 1 119 ? -0.251 12.596 -0.332 1.00 94.00 119 THR A N 1
ATOM 860 C CA . THR A 1 119 ? -1.338 11.820 -0.950 1.00 94.00 119 THR A CA 1
ATOM 861 C C . THR A 1 119 ? -2.728 12.400 -0.706 1.00 94.00 119 THR A C 1
ATOM 863 O O . THR A 1 119 ? -3.704 11.822 -1.172 1.00 94.00 119 THR A O 1
ATOM 866 N N . LYS A 1 120 ? -2.823 13.539 0.001 1.00 93.50 120 LYS A N 1
ATOM 867 C CA . LYS A 1 120 ? -4.085 14.191 0.391 1.00 93.50 120 LYS A CA 1
ATOM 868 C C . LYS A 1 120 ? -5.034 13.218 1.096 1.00 93.50 120 LYS A C 1
ATOM 870 O O . LYS A 1 120 ? -6.192 13.088 0.719 1.00 93.50 120 LYS A O 1
ATOM 875 N N . ASP A 1 121 ? -4.505 12.530 2.106 1.00 90.56 121 ASP A N 1
ATOM 876 C CA . ASP A 1 121 ? -5.236 11.534 2.896 1.00 90.56 121 ASP A CA 1
ATOM 877 C C . ASP A 1 121 ? -5.820 10.378 2.062 1.00 90.56 121 ASP A C 1
ATOM 879 O O . ASP A 1 121 ? -6.933 9.917 2.321 1.00 90.56 121 ASP A O 1
ATOM 883 N N . SER A 1 122 ? -5.052 9.873 1.087 1.00 93.25 122 SER A N 1
ATOM 884 C CA . SER A 1 122 ? -5.427 8.674 0.327 1.00 93.25 122 SER A CA 1
ATOM 885 C C . SER A 1 122 ? -5.875 7.547 1.276 1.00 93.25 122 SER A C 1
ATOM 887 O O . SER A 1 122 ? -5.140 7.232 2.223 1.00 93.25 122 SER A O 1
ATOM 889 N N . PRO A 1 123 ? -7.029 6.898 1.033 1.00 92.62 123 PRO A N 1
ATOM 890 C CA . PRO A 1 123 ? -7.579 5.877 1.927 1.00 92.62 123 PRO A CA 1
ATOM 891 C C . PRO A 1 123 ? -6.591 4.739 2.220 1.00 92.62 123 PRO A C 1
ATOM 893 O O . PRO A 1 123 ? -6.501 4.252 3.349 1.00 92.62 123 PRO A O 1
ATOM 896 N N . LEU A 1 124 ? -5.780 4.363 1.226 1.00 92.44 124 LEU A N 1
ATOM 897 C CA . LEU A 1 124 ? -4.749 3.335 1.361 1.00 92.44 124 LEU A CA 1
ATOM 898 C C . LEU A 1 124 ? -3.637 3.757 2.333 1.00 92.44 124 LEU A C 1
ATOM 900 O O . LEU A 1 124 ? -3.172 2.954 3.150 1.00 92.44 124 LEU A O 1
ATOM 904 N N . VAL A 1 125 ? -3.229 5.029 2.292 1.00 95.06 125 VAL A N 1
ATOM 905 C CA . VAL A 1 125 ? -2.246 5.586 3.232 1.00 95.06 125 VAL A CA 1
ATOM 906 C C . VAL A 1 125 ? -2.855 5.689 4.622 1.00 95.06 125 VAL A C 1
ATOM 908 O O . VAL A 1 125 ? -2.217 5.259 5.578 1.00 95.06 125 VAL A O 1
ATOM 911 N N . VAL A 1 126 ? -4.096 6.163 4.752 1.00 95.81 126 VAL A N 1
ATOM 912 C CA . VAL A 1 126 ? -4.808 6.230 6.041 1.00 95.81 126 VAL A CA 1
ATOM 913 C C . VAL A 1 126 ? -4.916 4.835 6.672 1.00 95.81 126 VAL A C 1
ATOM 915 O O . VAL A 1 126 ? -4.559 4.660 7.839 1.00 95.81 126 VAL A O 1
ATOM 918 N N . CYS A 1 127 ? -5.290 3.816 5.892 1.00 95.19 127 CYS A N 1
ATOM 919 C CA . CYS A 1 127 ? -5.306 2.418 6.328 1.00 95.19 127 CYS A CA 1
ATOM 920 C C . CYS A 1 127 ? -3.905 1.922 6.724 1.00 95.19 127 CYS A C 1
ATOM 922 O O . CYS A 1 127 ? -3.732 1.211 7.716 1.00 95.19 127 CYS A O 1
ATOM 924 N N . THR A 1 128 ? -2.867 2.312 5.984 1.00 95.25 128 THR A N 1
ATOM 925 C CA . THR A 1 128 ? -1.484 1.949 6.322 1.00 95.25 128 THR A CA 1
ATOM 926 C C . THR A 1 128 ? -1.033 2.597 7.631 1.00 95.25 128 THR A C 1
ATOM 928 O O . THR A 1 128 ? -0.414 1.931 8.460 1.00 95.25 128 THR A O 1
ATOM 931 N N . VAL A 1 129 ? -1.402 3.855 7.877 1.00 95.69 129 VAL A N 1
ATOM 932 C CA . VAL A 1 129 ? -1.152 4.538 9.153 1.00 95.69 129 VAL A CA 1
ATOM 933 C C . VAL A 1 129 ? -1.892 3.846 10.298 1.00 95.69 129 VAL A C 1
ATOM 935 O O . VAL A 1 129 ? -1.283 3.621 11.346 1.00 95.69 129 VAL A O 1
ATOM 938 N N . ALA A 1 130 ? -3.141 3.414 10.093 1.00 95.69 130 ALA A N 1
ATOM 939 C CA . ALA A 1 130 ? -3.881 2.608 11.070 1.00 95.69 130 ALA A CA 1
ATOM 940 C C . ALA A 1 130 ? -3.114 1.324 11.435 1.00 95.69 130 ALA A C 1
ATOM 942 O O . ALA A 1 130 ? -2.921 1.011 12.610 1.00 95.69 130 ALA A O 1
ATOM 943 N N . ARG A 1 131 ? -2.575 0.620 10.430 1.00 95.00 131 ARG A N 1
ATOM 944 C CA . ARG A 1 131 ? -1.748 -0.582 10.628 1.00 95.00 131 ARG A CA 1
ATOM 945 C C . ARG A 1 131 ? -0.429 -0.289 11.348 1.00 95.00 131 ARG A C 1
ATOM 947 O O . ARG A 1 131 ? 0.007 -1.110 12.152 1.00 95.00 131 ARG A O 1
ATOM 954 N N . VAL A 1 132 ? 0.209 0.856 11.096 1.00 94.06 132 VAL A N 1
ATOM 955 C CA . VAL A 1 132 ? 1.415 1.287 11.828 1.00 94.06 132 VAL A CA 1
ATOM 956 C C . VAL A 1 132 ? 1.088 1.550 13.301 1.00 94.06 132 VAL A C 1
ATOM 958 O O . VAL A 1 132 ? 1.788 1.040 14.173 1.00 94.06 132 VAL A O 1
ATOM 961 N N . LEU A 1 133 ? 0.001 2.272 13.591 1.00 94.00 133 LEU A N 1
ATOM 962 C CA . LEU A 1 133 ? -0.464 2.521 14.961 1.00 94.00 133 LEU A CA 1
ATOM 963 C C . LEU A 1 133 ? -0.805 1.218 15.689 1.00 94.00 133 LEU A C 1
ATOM 965 O O . LEU A 1 133 ? -0.410 1.024 16.840 1.00 94.00 133 LEU A O 1
ATOM 969 N N . TRP A 1 134 ? -1.473 0.298 14.996 1.00 94.44 134 TRP A N 1
ATOM 970 C CA . TRP A 1 134 ? -1.775 -1.028 15.516 1.00 94.44 134 TRP A CA 1
ATOM 971 C C . TRP A 1 134 ? -0.502 -1.824 15.834 1.00 94.44 134 TRP A C 1
ATOM 973 O O . TRP A 1 134 ? -0.374 -2.397 16.921 1.00 94.44 134 TRP A O 1
ATOM 983 N N . ALA A 1 135 ? 0.487 -1.803 14.937 1.00 91.88 135 ALA A N 1
ATOM 984 C CA . ALA A 1 135 ? 1.783 -2.429 15.177 1.00 91.88 135 ALA A CA 1
ATOM 985 C C . ALA A 1 135 ? 2.511 -1.801 16.376 1.00 91.88 135 ALA A C 1
ATOM 987 O O . ALA A 1 135 ? 3.240 -2.507 17.072 1.00 91.88 135 ALA A O 1
ATOM 988 N N . ASP A 1 136 ? 2.313 -0.509 16.638 1.00 90.19 136 ASP A N 1
ATOM 989 C CA . ASP A 1 136 ? 2.830 0.235 17.796 1.00 90.19 136 ASP A CA 1
ATOM 990 C C . ASP A 1 136 ? 1.997 0.061 19.077 1.00 90.19 136 ASP A C 1
ATOM 992 O O . ASP A 1 136 ? 2.260 0.738 20.068 1.00 90.19 136 ASP A O 1
ATOM 996 N N . ARG A 1 137 ? 1.030 -0.872 19.087 1.00 91.25 137 ARG A N 1
ATOM 997 C CA . ARG A 1 137 ? 0.125 -1.160 20.218 1.00 91.25 137 ARG A CA 1
ATOM 998 C C . ARG A 1 137 ? -0.797 0.006 20.599 1.00 91.25 137 ARG A C 1
ATOM 1000 O O . ARG A 1 137 ? -1.415 -0.026 21.657 1.00 91.25 137 ARG A O 1
ATOM 1007 N N . MET A 1 138 ? -0.962 1.000 19.726 1.00 91.44 138 MET A N 1
ATOM 1008 C CA . MET A 1 138 ? -1.902 2.112 19.914 1.00 91.44 138 MET A CA 1
ATOM 1009 C C . MET A 1 138 ? -3.301 1.724 19.411 1.00 91.44 138 MET A C 1
ATOM 1011 O O . MET A 1 138 ? -3.772 2.243 18.401 1.00 91.44 138 MET A O 1
ATOM 1015 N N . VAL A 1 139 ? -3.938 0.771 20.095 1.00 91.81 139 VAL A N 1
ATOM 1016 C CA . VAL A 1 139 ? -5.174 0.102 19.648 1.00 91.81 139 VAL A CA 1
ATOM 1017 C C . VAL A 1 139 ? -6.347 1.072 19.494 1.00 91.81 139 VAL A C 1
ATOM 1019 O O . VAL A 1 139 ? -6.974 1.079 18.442 1.00 91.81 139 VAL A O 1
ATOM 1022 N N . GLU A 1 140 ? -6.603 1.928 20.486 1.00 88.31 140 GLU A N 1
ATOM 1023 C CA . GLU A 1 140 ? -7.736 2.871 20.453 1.00 88.31 140 GLU A CA 1
ATOM 1024 C C . GLU A 1 140 ? -7.679 3.770 19.213 1.00 88.31 140 GLU A C 1
ATOM 1026 O O . GLU A 1 140 ? -8.614 3.820 18.419 1.00 88.31 140 GLU A O 1
ATOM 1031 N N . ARG A 1 141 ? -6.510 4.375 18.968 1.00 92.62 141 ARG A N 1
ATOM 1032 C CA . ARG A 1 141 ? -6.289 5.218 17.788 1.00 92.62 141 ARG A CA 1
ATOM 1033 C C . ARG A 1 141 ? -6.356 4.418 16.492 1.00 92.62 141 ARG A C 1
ATOM 1035 O O . ARG A 1 141 ? -6.798 4.950 15.485 1.00 92.62 141 ARG A O 1
ATOM 1042 N N . ALA A 1 142 ? -5.892 3.169 16.468 1.00 93.81 142 ALA A N 1
ATOM 1043 C CA . ALA A 1 142 ? -5.927 2.372 15.244 1.00 93.81 142 ALA A CA 1
ATOM 1044 C C . ALA A 1 142 ? -7.367 2.171 14.736 1.00 93.81 142 ALA A C 1
ATOM 1046 O O . ALA A 1 142 ? -7.593 2.304 13.534 1.00 93.81 142 ALA A O 1
ATOM 1047 N N . GLY A 1 143 ? -8.330 1.942 15.638 1.00 92.69 143 GLY A N 1
ATOM 1048 C CA . GLY A 1 143 ? -9.752 1.822 15.298 1.00 92.69 143 GLY A CA 1
ATOM 1049 C C . GLY A 1 143 ? -10.308 3.073 14.612 1.00 92.69 143 GLY A C 1
ATOM 1050 O O . GLY A 1 143 ? -10.884 2.974 13.527 1.00 92.69 143 GLY A O 1
ATOM 1051 N N . ASP A 1 144 ? -10.047 4.256 15.176 1.00 94.69 144 ASP A N 1
ATOM 1052 C CA . ASP A 1 144 ? -10.478 5.535 14.589 1.00 94.69 144 ASP A CA 1
ATOM 1053 C C . ASP A 1 144 ? -9.911 5.743 13.179 1.00 94.69 144 ASP A C 1
ATOM 1055 O O . ASP A 1 144 ? -10.598 6.221 12.275 1.00 94.69 144 ASP A O 1
ATOM 1059 N N . TRP A 1 145 ? -8.650 5.356 12.966 1.00 96.00 145 TRP A N 1
ATOM 1060 C CA . TRP A 1 145 ? -7.998 5.482 11.665 1.00 96.00 145 TRP A CA 1
ATOM 1061 C C . TRP A 1 145 ? -8.544 4.494 10.628 1.00 96.00 145 TRP A C 1
ATOM 1063 O O . TRP A 1 145 ? -8.658 4.865 9.460 1.00 96.00 145 TRP A O 1
ATOM 1073 N N . PHE A 1 146 ? -8.934 3.279 11.023 1.00 95.44 146 PHE A N 1
ATOM 1074 C CA . PHE A 1 146 ? -9.646 2.362 10.125 1.00 95.44 146 PHE A CA 1
ATOM 1075 C C . PHE A 1 146 ? -11.039 2.889 9.754 1.00 95.44 146 PHE A C 1
ATOM 1077 O O . PHE A 1 146 ? -11.420 2.858 8.580 1.00 95.44 146 PHE A O 1
ATOM 1084 N N . GLY A 1 147 ? -11.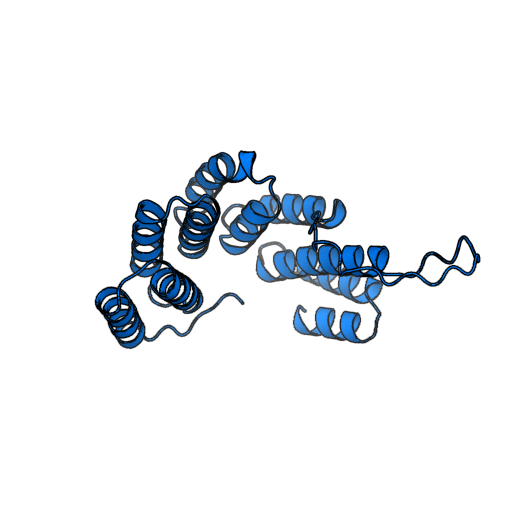766 3.449 10.725 1.00 94.06 147 GLY A N 1
ATOM 1085 C CA . GLY A 1 147 ? -13.041 4.122 10.473 1.00 94.06 147 GLY A CA 1
ATOM 1086 C C . GLY A 1 147 ? -12.894 5.304 9.514 1.00 94.06 147 GLY A C 1
ATOM 1087 O O . GLY A 1 147 ? -13.673 5.440 8.575 1.00 94.06 147 GLY A O 1
ATOM 1088 N N . ARG A 1 148 ? -11.845 6.118 9.683 1.00 95.12 148 ARG A N 1
ATOM 1089 C CA . ARG A 1 148 ? -11.526 7.213 8.757 1.00 95.12 148 ARG A CA 1
ATOM 1090 C C . ARG A 1 148 ? -11.214 6.702 7.350 1.00 95.12 148 ARG A C 1
ATOM 1092 O O . ARG A 1 148 ? -11.709 7.277 6.392 1.00 95.12 148 ARG A O 1
ATOM 1099 N N . ALA A 1 149 ? -10.420 5.638 7.217 1.00 93.50 149 ALA A N 1
ATOM 1100 C CA . ALA A 1 149 ? -10.035 5.099 5.911 1.00 93.50 149 ALA A CA 1
ATOM 1101 C C . ALA A 1 149 ? -11.249 4.616 5.100 1.00 93.50 149 ALA A C 1
ATOM 1103 O O . ALA A 1 149 ? -11.372 4.964 3.930 1.00 93.50 149 ALA A O 1
ATOM 1104 N N . THR A 1 150 ? -12.160 3.873 5.737 1.00 93.44 150 THR A N 1
ATOM 1105 C CA . THR A 1 150 ? -13.396 3.387 5.094 1.00 93.44 150 THR A CA 1
ATOM 1106 C C . THR A 1 150 ? -14.411 4.492 4.814 1.00 93.44 150 THR A C 1
ATOM 1108 O O . THR A 1 150 ? -15.190 4.370 3.879 1.00 93.44 150 THR A O 1
ATOM 1111 N N . ALA A 1 151 ? -14.409 5.576 5.595 1.00 92.75 151 ALA A N 1
ATOM 1112 C CA . ALA A 1 151 ? -15.254 6.737 5.326 1.00 92.75 151 ALA A CA 1
ATOM 1113 C C . ALA A 1 151 ? -14.765 7.559 4.121 1.00 92.75 151 ALA A C 1
ATOM 1115 O O . ALA A 1 151 ? -15.588 8.151 3.428 1.00 92.75 151 ALA A O 1
ATOM 1116 N N . THR A 1 152 ? -13.450 7.613 3.877 1.00 91.62 152 THR A N 1
ATOM 1117 C CA . THR A 1 152 ? -12.889 8.318 2.713 1.00 91.62 152 THR A CA 1
ATOM 1118 C C . THR A 1 152 ? -13.206 7.593 1.408 1.00 91.62 152 THR A C 1
ATOM 1120 O O . THR A 1 152 ? -13.582 8.241 0.437 1.00 91.62 152 THR A O 1
ATOM 1123 N N . ASP A 1 153 ? -13.043 6.269 1.380 1.00 90.25 153 ASP A N 1
ATOM 1124 C CA . ASP A 1 153 ? -13.373 5.442 0.218 1.00 90.25 153 ASP A CA 1
ATOM 1125 C C . ASP A 1 153 ? -13.881 4.063 0.671 1.00 90.25 153 ASP A C 1
ATOM 1127 O O . ASP A 1 153 ? -13.081 3.191 1.038 1.00 90.25 153 ASP A O 1
ATOM 1131 N N . PRO A 1 154 ? -15.211 3.867 0.686 1.00 91.94 154 PRO A N 1
ATOM 1132 C CA . PRO A 1 154 ? -15.822 2.600 1.067 1.00 91.94 154 PRO A CA 1
ATOM 1133 C C . PRO A 1 154 ? -15.591 1.466 0.064 1.00 91.94 154 PRO A C 1
ATOM 1135 O O . PRO A 1 154 ? -15.816 0.315 0.429 1.00 91.94 154 PRO A O 1
ATOM 1138 N N . ASP A 1 155 ? -15.156 1.752 -1.166 1.00 92.31 155 ASP A N 1
ATOM 1139 C CA . ASP A 1 155 ? -15.065 0.763 -2.248 1.00 92.31 155 ASP A CA 1
ATOM 1140 C C . ASP A 1 155 ? -13.777 -0.085 -2.178 1.00 92.31 155 ASP A C 1
ATOM 1142 O O . ASP A 1 155 ? -13.641 -1.121 -2.832 1.00 92.31 155 ASP A O 1
ATOM 1146 N N . LEU A 1 156 ? -12.824 0.317 -1.329 1.00 90.75 156 LEU A N 1
ATOM 1147 C CA . LEU A 1 156 ? -11.577 -0.413 -1.118 1.00 90.75 156 LEU A CA 1
ATOM 1148 C C . LEU A 1 156 ? -11.747 -1.579 -0.134 1.00 90.75 156 LEU A C 1
ATOM 1150 O O . LEU A 1 156 ? -11.665 -1.418 1.089 1.00 90.75 156 LEU A O 1
ATOM 1154 N N . GLY A 1 157 ? -11.894 -2.788 -0.673 1.00 91.44 157 GLY A N 1
ATOM 1155 C CA . GLY A 1 157 ? -12.135 -4.021 0.086 1.00 91.44 157 GLY A CA 1
ATOM 1156 C C . GLY A 1 157 ? -11.029 -4.365 1.086 1.00 91.44 157 GLY A C 1
ATOM 1157 O O . GLY A 1 157 ? -11.301 -4.800 2.208 1.00 91.44 157 GLY A O 1
ATOM 1158 N N . ASP A 1 158 ? -9.774 -4.095 0.728 1.00 91.12 158 ASP A N 1
ATOM 1159 C CA . ASP A 1 158 ? -8.618 -4.349 1.593 1.00 91.12 158 ASP A CA 1
ATOM 1160 C C . ASP A 1 158 ? -8.700 -3.604 2.927 1.00 91.12 158 ASP A C 1
ATOM 1162 O O . ASP A 1 158 ? -8.297 -4.132 3.968 1.00 91.12 158 ASP A O 1
ATOM 1166 N N . VAL A 1 159 ? -9.232 -2.378 2.917 1.00 93.25 159 VAL A N 1
ATOM 1167 C CA . VAL A 1 159 ? -9.361 -1.556 4.125 1.00 93.25 159 VAL A CA 1
ATOM 1168 C C . VAL A 1 159 ? -10.331 -2.223 5.102 1.00 93.25 159 VAL A C 1
ATOM 1170 O O . VAL A 1 159 ? -10.024 -2.343 6.292 1.00 93.25 159 VAL A O 1
ATOM 1173 N N . TRP A 1 160 ? -11.453 -2.742 4.596 1.00 94.50 160 TRP A N 1
ATOM 1174 C CA . TRP A 1 160 ? -12.419 -3.511 5.382 1.00 94.50 160 TRP A CA 1
ATOM 1175 C C . TRP A 1 160 ? -11.821 -4.805 5.930 1.00 94.50 160 TRP A C 1
ATOM 1177 O O . TRP A 1 160 ? -12.017 -5.125 7.104 1.00 94.50 160 TRP A O 1
ATOM 1187 N N . ALA A 1 161 ? -11.047 -5.529 5.117 1.00 93.56 161 ALA A N 1
ATOM 1188 C CA . ALA A 1 161 ? -10.385 -6.758 5.544 1.00 93.56 161 ALA A CA 1
ATOM 1189 C C . ALA A 1 161 ? -9.394 -6.502 6.693 1.00 93.56 161 ALA A C 1
ATOM 1191 O O . ALA A 1 161 ? -9.384 -7.235 7.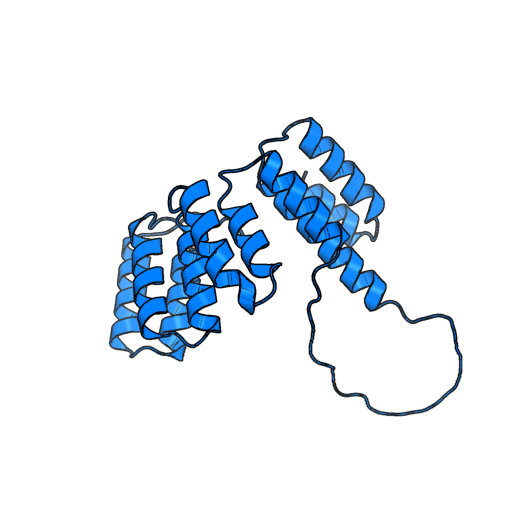691 1.00 93.56 161 ALA A O 1
ATOM 1192 N N . TRP A 1 162 ? -8.593 -5.436 6.596 1.00 94.38 162 TRP A N 1
ATOM 1193 C CA . TRP A 1 162 ? -7.680 -5.033 7.666 1.00 94.38 162 TRP A CA 1
ATOM 1194 C C . TRP A 1 162 ? -8.417 -4.607 8.932 1.00 94.38 162 TRP A C 1
ATOM 1196 O O . TRP A 1 162 ? -8.024 -5.031 10.023 1.00 94.38 162 TRP A O 1
ATOM 1206 N N . TRP A 1 163 ? -9.495 -3.833 8.802 1.00 94.75 163 TRP A N 1
ATOM 1207 C CA . TRP A 1 163 ? -10.286 -3.407 9.953 1.00 94.75 163 TRP A CA 1
ATOM 1208 C C . TRP A 1 163 ? -10.954 -4.595 10.653 1.00 94.75 163 TRP A C 1
ATOM 1210 O O . TRP A 1 163 ? -10.844 -4.746 11.869 1.00 94.75 163 TRP A O 1
ATOM 1220 N N . LEU A 1 164 ? -11.549 -5.521 9.898 1.00 94.38 164 LEU A N 1
ATOM 1221 C CA . LEU A 1 164 ? -12.145 -6.728 10.466 1.00 94.38 164 LEU A CA 1
ATOM 1222 C C . LEU A 1 164 ? -11.100 -7.589 11.191 1.00 94.38 164 LEU A C 1
ATOM 1224 O O . LEU A 1 164 ? -11.376 -8.143 12.257 1.00 94.38 164 LEU A O 1
ATOM 1228 N N . LYS A 1 165 ? -9.882 -7.695 10.644 1.00 94.94 165 LYS A N 1
ATOM 1229 C CA . LYS A 1 165 ? -8.773 -8.396 11.306 1.00 94.94 165 LYS A CA 1
ATOM 1230 C C . LYS A 1 165 ? -8.384 -7.723 12.626 1.00 94.94 165 LYS A C 1
ATOM 1232 O O . LYS A 1 165 ? -8.106 -8.429 13.594 1.00 94.94 165 LYS A O 1
ATOM 1237 N N . PHE A 1 166 ? -8.380 -6.393 12.675 1.00 95.19 166 PHE A N 1
ATOM 1238 C CA . PHE A 1 166 ? -8.128 -5.623 13.893 1.00 95.19 166 PHE A CA 1
ATOM 1239 C C . PHE A 1 166 ? -9.211 -5.867 14.961 1.00 95.19 166 PHE A C 1
ATOM 1241 O O . PHE A 1 166 ? -8.880 -6.248 16.086 1.00 95.19 166 PHE A O 1
ATOM 1248 N N . GLU A 1 167 ? -10.496 -5.777 14.600 1.00 94.31 167 GLU A N 1
ATOM 1249 C CA . GLU A 1 167 ? -11.623 -6.005 15.526 1.00 94.31 167 GLU A CA 1
ATOM 1250 C C . GLU A 1 167 ? -11.710 -7.456 16.029 1.00 94.31 167 GLU A C 1
ATOM 1252 O O . GLU A 1 167 ? -12.238 -7.732 17.107 1.00 94.31 167 GLU A O 1
ATOM 1257 N N . ARG A 1 168 ? -11.170 -8.423 15.279 1.00 93.00 168 ARG A N 1
ATOM 1258 C CA . ARG A 1 168 ? -11.025 -9.810 15.756 1.00 93.00 168 ARG A CA 1
ATOM 1259 C C . ARG A 1 168 ? -9.977 -9.965 16.853 1.00 93.00 168 ARG A C 1
ATOM 1261 O O . ARG A 1 168 ? -10.105 -10.878 17.658 1.00 93.00 168 ARG A O 1
ATOM 1268 N N . GLN A 1 169 ? -8.949 -9.120 16.872 1.00 92.25 169 GLN A N 1
ATOM 1269 C CA . GLN A 1 169 ? -7.869 -9.206 17.861 1.00 92.25 169 GLN A CA 1
ATOM 1270 C C . GLN A 1 169 ? -8.122 -8.340 19.094 1.00 92.25 169 GLN A C 1
ATOM 1272 O O . GLN A 1 169 ? -7.709 -8.714 20.188 1.00 92.25 169 GLN A O 1
ATOM 1277 N N . HIS A 1 170 ? -8.770 -7.189 18.917 1.00 90.56 170 HIS A N 1
ATOM 1278 C CA . HIS A 1 170 ? -8.903 -6.184 19.972 1.00 90.56 170 HIS A CA 1
ATOM 1279 C C . HIS A 1 170 ? -10.343 -5.764 20.274 1.00 90.56 170 HIS A C 1
ATOM 1281 O O . HIS A 1 170 ? -10.580 -5.157 21.315 1.00 90.56 170 HIS A O 1
ATOM 1287 N N . GLY A 1 171 ? -11.284 -6.063 19.379 1.00 85.19 171 GLY A N 1
ATOM 1288 C CA . GLY A 1 171 ? -12.669 -5.626 19.484 1.00 85.19 171 GLY A CA 1
ATOM 1289 C C . GLY A 1 171 ? -13.604 -6.654 20.116 1.00 85.19 171 GLY A C 1
ATOM 1290 O O . GLY A 1 171 ? -13.296 -7.842 20.271 1.00 85.19 171 GLY A O 1
ATOM 1291 N N . ASN A 1 172 ? -14.810 -6.186 20.423 1.00 90.50 172 ASN A N 1
ATOM 1292 C CA . ASN A 1 172 ? -15.927 -7.000 20.894 1.00 90.50 172 ASN A CA 1
ATOM 1293 C C . ASN A 1 172 ? -16.749 -7.560 19.720 1.00 90.50 172 ASN A C 1
ATOM 1295 O O . ASN A 1 172 ? -16.709 -7.037 18.607 1.00 90.50 172 ASN A O 1
ATOM 1299 N N . GLU A 1 173 ? -17.575 -8.581 19.974 1.00 90.31 173 GLU A N 1
ATOM 1300 C CA . GLU A 1 173 ? -18.448 -9.177 18.941 1.00 90.31 173 GLU A CA 1
ATOM 1301 C C . GLU A 1 173 ? -19.351 -8.132 18.268 1.00 90.31 173 GLU A C 1
ATOM 1303 O O . GLU A 1 173 ? -19.495 -8.116 17.050 1.00 90.31 173 GLU A O 1
ATOM 1308 N N . LYS A 1 174 ? -19.866 -7.173 19.046 1.00 92.62 174 LYS A N 1
ATOM 1309 C CA . LYS A 1 174 ? -20.673 -6.062 18.522 1.00 92.62 174 LYS A CA 1
ATOM 1310 C C . LYS A 1 174 ? -19.907 -5.205 17.508 1.00 92.62 174 LYS A C 1
ATOM 1312 O O . LYS A 1 174 ? -20.475 -4.815 16.497 1.00 92.62 174 LYS A O 1
ATOM 1317 N N . GLN A 1 175 ? -18.631 -4.911 17.761 1.00 89.75 175 GLN A N 1
ATOM 1318 C CA . GLN A 1 175 ? -17.818 -4.090 16.855 1.00 89.75 175 GLN A CA 1
ATOM 1319 C C . GLN A 1 175 ? -17.496 -4.846 15.565 1.00 89.75 175 GLN A C 1
ATOM 1321 O O . GLN A 1 175 ? -17.596 -4.271 14.482 1.00 89.75 175 GLN A O 1
ATOM 1326 N N . ARG A 1 176 ? -17.211 -6.152 15.663 1.00 92.19 176 ARG A N 1
ATOM 1327 C CA . ARG A 1 176 ? -17.044 -7.021 14.488 1.00 92.19 176 ARG A CA 1
ATOM 1328 C C . ARG A 1 176 ? -18.280 -7.016 13.599 1.00 92.19 176 ARG A C 1
ATOM 1330 O O . ARG A 1 176 ? -18.149 -6.882 12.383 1.00 92.19 176 ARG A O 1
ATOM 1337 N N . GLU A 1 177 ? -19.459 -7.127 14.201 1.00 93.44 177 GLU A N 1
ATOM 1338 C CA . GLU A 1 177 ? -20.710 -7.141 13.447 1.00 93.44 177 GLU A CA 1
ATOM 1339 C C . GLU A 1 177 ? -21.019 -5.774 12.823 1.00 93.44 177 GLU A C 1
ATOM 1341 O O . GLU A 1 177 ? -21.474 -5.713 11.684 1.00 93.44 177 GLU A O 1
ATOM 1346 N N . ILE A 1 178 ? -20.677 -4.668 13.497 1.00 92.44 178 ILE A N 1
ATOM 1347 C CA . ILE A 1 178 ? -20.778 -3.320 12.913 1.00 92.44 178 ILE A CA 1
ATOM 1348 C C . ILE A 1 178 ? -19.894 -3.203 11.668 1.00 92.44 178 ILE A C 1
ATOM 1350 O O . ILE A 1 178 ? -20.359 -2.722 10.636 1.00 92.44 178 ILE A O 1
ATOM 1354 N N . VAL A 1 179 ? -18.632 -3.640 11.740 1.00 93.44 179 VAL A N 1
ATOM 1355 C CA . VAL A 1 179 ? -17.719 -3.591 10.587 1.00 93.44 179 VAL A CA 1
ATOM 1356 C C . VAL A 1 179 ? -18.228 -4.480 9.456 1.00 93.44 179 VAL A C 1
ATOM 1358 O O . VAL A 1 179 ? -18.239 -4.043 8.309 1.00 93.44 179 VAL A O 1
ATOM 1361 N N . ARG A 1 180 ? -18.715 -5.689 9.764 1.00 93.81 180 ARG A N 1
ATOM 1362 C CA . ARG A 1 180 ? -19.315 -6.588 8.769 1.00 93.81 180 ARG A CA 1
ATOM 1363 C C . ARG A 1 180 ? -20.527 -5.950 8.093 1.00 93.81 180 ARG A C 1
ATOM 1365 O O . ARG A 1 180 ? -20.576 -5.915 6.871 1.00 93.81 180 ARG A O 1
ATOM 1372 N N . THR A 1 181 ? -21.465 -5.422 8.873 1.00 95.50 181 THR A N 1
ATOM 1373 C CA . THR A 1 181 ? -22.684 -4.782 8.358 1.00 95.50 181 THR A CA 1
ATOM 1374 C C . THR A 1 181 ? -22.337 -3.606 7.449 1.00 95.50 181 THR A C 1
ATOM 1376 O O . THR A 1 181 ? -22.876 -3.494 6.352 1.00 95.50 181 THR A O 1
ATOM 1379 N N . LYS A 1 182 ? -21.390 -2.754 7.864 1.00 94.31 182 LYS A N 1
ATOM 1380 C CA . LYS A 1 182 ? -20.929 -1.622 7.050 1.00 94.31 182 LYS A CA 1
ATOM 1381 C C . LYS A 1 182 ? -20.231 -2.073 5.767 1.00 94.31 182 LYS A C 1
ATOM 1383 O O . LYS A 1 182 ? -20.489 -1.499 4.721 1.00 94.31 182 LYS A O 1
ATOM 1388 N N . CYS A 1 183 ? -19.397 -3.108 5.840 1.00 93.69 183 CYS A 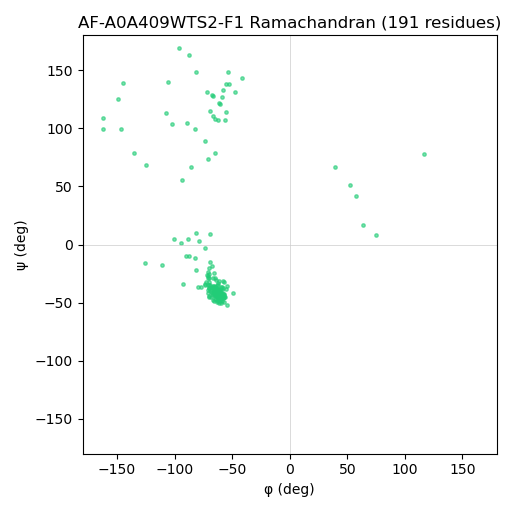N 1
ATOM 1389 C CA . CYS A 1 183 ? -18.719 -3.667 4.674 1.00 93.69 183 CYS A CA 1
ATOM 1390 C C . CYS A 1 183 ? -19.715 -4.247 3.661 1.00 93.69 183 CYS A C 1
ATOM 1392 O O . CYS A 1 183 ? -19.550 -4.033 2.467 1.00 93.69 183 CYS A O 1
ATOM 1394 N N . VAL A 1 184 ? -20.746 -4.961 4.127 1.00 93.94 184 VAL A N 1
ATOM 1395 C CA . VAL A 1 184 ? -21.804 -5.501 3.258 1.00 93.94 184 VAL A CA 1
ATOM 1396 C C . VAL A 1 184 ? -22.599 -4.369 2.618 1.00 93.94 184 VAL A C 1
ATOM 1398 O O . VAL A 1 184 ? -22.863 -4.426 1.430 1.00 93.94 184 VAL A O 1
ATOM 1401 N N . ALA A 1 185 ? -22.930 -3.320 3.375 1.00 93.62 185 ALA A N 1
ATOM 1402 C CA . ALA A 1 185 ? -23.635 -2.160 2.835 1.00 93.62 185 ALA A CA 1
ATOM 1403 C C . ALA A 1 185 ? -22.803 -1.357 1.818 1.00 93.62 185 ALA A C 1
ATOM 1405 O O . ALA A 1 185 ? -23.375 -0.697 0.958 1.00 93.62 185 ALA A O 1
ATOM 1406 N N . ALA A 1 186 ? -21.473 -1.373 1.944 1.00 91.25 186 ALA A N 1
ATOM 1407 C CA . ALA A 1 186 ? -20.570 -0.659 1.049 1.00 91.25 186 ALA A CA 1
ATOM 1408 C C . ALA A 1 186 ? -20.291 -1.403 -0.266 1.00 91.25 186 ALA A C 1
ATOM 1410 O O . ALA A 1 186 ? -19.885 -0.750 -1.217 1.00 91.25 186 ALA A O 1
ATOM 1411 N N . GLU A 1 187 ? -20.478 -2.731 -0.304 1.00 92.06 187 GLU A N 1
ATOM 1412 C CA . GLU A 1 187 ? -20.164 -3.608 -1.446 1.00 92.06 187 GLU A CA 1
ATOM 1413 C C . GLU A 1 187 ? -18.845 -3.226 -2.156 1.00 92.06 187 GLU A C 1
ATOM 1415 O O . GLU A 1 187 ? -18.870 -2.760 -3.290 1.00 92.06 187 GLU A O 1
ATOM 1420 N N . PRO A 1 188 ? -17.675 -3.372 -1.503 1.00 91.31 188 PRO A N 1
ATOM 1421 C CA . PRO A 1 188 ? -16.406 -2.960 -2.093 1.00 91.31 188 PRO A CA 1
ATOM 1422 C C . PRO A 1 188 ? -15.969 -3.882 -3.237 1.00 91.31 188 PRO A C 1
ATOM 1424 O O . PRO A 1 188 ? -15.901 -5.103 -3.070 1.00 91.31 188 PRO A O 1
ATOM 1427 N N . HIS A 1 189 ? -15.600 -3.292 -4.372 1.00 87.56 189 HIS A N 1
ATOM 1428 C CA . HIS A 1 189 ? -15.180 -4.008 -5.580 1.00 87.56 189 HIS A CA 1
ATOM 1429 C C . HIS A 1 189 ? -13.694 -3.837 -5.902 1.00 87.56 189 HIS A C 1
ATOM 1431 O O . HIS A 1 189 ? -13.140 -4.631 -6.668 1.00 87.56 189 HIS A O 1
ATOM 1437 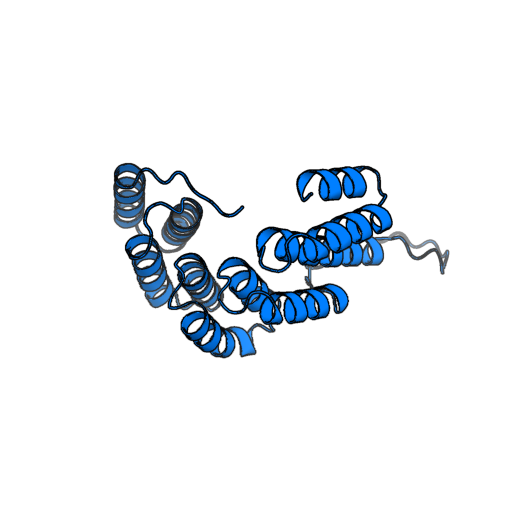N N . HIS A 1 190 ? -13.029 -2.835 -5.323 1.00 85.50 190 HIS A N 1
ATOM 1438 C CA . HIS A 1 190 ? -11.647 -2.516 -5.656 1.00 85.50 190 HIS A CA 1
ATOM 1439 C C . HIS A 1 190 ? -10.670 -2.939 -4.559 1.00 85.50 190 HIS A C 1
ATOM 1441 O O . HIS A 1 190 ? -10.890 -2.768 -3.360 1.00 85.50 190 HIS A O 1
ATOM 1447 N N . SER A 1 191 ? -9.527 -3.463 -4.991 1.00 75.06 191 SER A N 1
ATOM 1448 C CA . SER A 1 191 ? -8.338 -3.602 -4.163 1.00 75.06 191 SER A CA 1
ATOM 1449 C C . SER A 1 191 ? -7.092 -3.377 -5.024 1.00 75.06 191 SER A C 1
ATOM 1451 O O . SER A 1 191 ? -7.055 -3.837 -6.168 1.00 75.06 191 SER A O 1
ATOM 1453 N N . PRO A 1 192 ? -6.074 -2.657 -4.520 1.00 66.88 192 PRO A N 1
ATOM 1454 C CA . PRO A 1 192 ? -4.803 -2.507 -5.217 1.00 66.88 192 PRO A CA 1
ATOM 1455 C C . PRO A 1 192 ? -3.923 -3.773 -5.178 1.00 66.88 192 PRO A C 1
ATOM 1457 O O . PRO A 1 192 ? -2.840 -3.745 -5.770 1.00 66.88 192 PRO A O 1
ATOM 1460 N N . VAL A 1 193 ? -4.338 -4.846 -4.483 1.00 51.53 193 VAL A N 1
ATOM 1461 C CA . VAL A 1 193 ? -3.548 -6.077 -4.275 1.00 51.53 193 VAL A CA 1
ATOM 1462 C C . VAL A 1 193 ? -4.263 -7.319 -4.792 1.00 51.53 193 VAL A C 1
ATOM 1464 O O . VAL A 1 193 ? -5.451 -7.508 -4.457 1.00 51.53 193 VAL A O 1
#

Solvent-accessible surface area (backbone atoms only — not comparable to full-atom values): 10706 Å² total; per-residue (Å²): 102,71,70,56,27,53,52,30,42,76,72,68,36,51,70,57,20,49,55,49,44,52,54,46,37,74,77,42,59,70,43,58,67,60,41,50,51,51,24,50,52,36,38,51,50,46,52,52,62,70,68,50,79,72,90,77,74,94,73,94,73,96,71,95,71,75,87,70,79,86,75,80,73,68,30,70,64,18,52,52,46,47,54,52,38,41,70,60,31,60,52,38,33,68,57,45,38,51,53,46,69,67,38,58,77,88,53,28,68,64,51,44,57,54,43,35,66,51,28,71,58,28,35,59,34,35,33,43,46,16,51,52,34,42,74,69,68,39,55,74,64,17,52,55,29,35,53,51,15,42,69,71,42,50,40,41,38,58,52,51,54,52,41,50,55,48,26,72,75,76,46,50,73,69,54,39,50,51,51,50,53,51,48,62,74,46,61,42,82,43,60,100,120

Sequence (193 aa):
WVLASRLEEADGRSIRARALLEKARLVNPANEVLWAEAVAVEERAAVAASSAPSLAGASAGVGAGTPAPISSATSAQAKAMLSRALQECPSSGLLWALALWSELRASRKTKSVDALRKTKDSPLVVCTVARVLWADRMVERAGDWFGRATATDPDLGDVWAWWLKFERQHGNEKQREIVRTKCVAAEPHHSPV

Radius of gyration: 19.48 Å; Cα contacts (8 Å, |Δi|>4): 196; chains: 1; bounding box: 56×47×43 Å

pLDDT: mean 87.04, std 15.42, range [36.78, 97.06]

Secondary structure (DSSP, 8-state):
-HHHHHHHHHTT-HHHHHHHHHHHHHH-TT-HHHHHHHHHHHHHHHHHHHHS--SS-------------------HHHHHHHHHHHHH-TT-HHHHHHHHHSS-GGGHHHHHHHHHHHHTS-HHHHHHHHHHHHHTT-HHHHHHHHHHHHHH-TTBHHHHHHHHHHHHHHS-HHHHHHHHHHHHHH---B---

Organism: Psilocybe cyanescens (NCBI:txid93625)

InterPro domains:
  IPR003107 HAT (Half-A-TPR) repeat [SM00386] (12-44)
  IPR003107 HAT (Half-A-TPR) repeat [SM00386] (73-105)
  IPR003107 HAT (Half-A-TPR) repeat [SM00386] (137-169)
  IPR011990 Tetratricopeptide-like helical domain superfamily [G3DSA:1.25.40.10] (1-192)
  IPR011990 Tetratricopeptide-like helical domain superfamily [SSF48452] (77-191)
  IPR045075 Pre-mRNA-splicing factor Syf1-like [PTHR11246] (1-190)

Foldseek 3Di:
DLVVLVVCVVVVNLVVSLVVLVVVCVVPVQDLLSLLSNLVSQLVVVVVVVPPPPPPDDDDDDDDDDPDPPPSQRDPSSLVSLVSSCVSHVQDLSSLLVVLVNDDLVCSVVSLVVNCVRNVNQLSSLLSVLVSCVVVVVLVVSLVSLVVSCVVPVQAVVSLVSNLVSCVVPNDPVVNVVSVVSNVVSVHDDYSD

Nearest PDB structure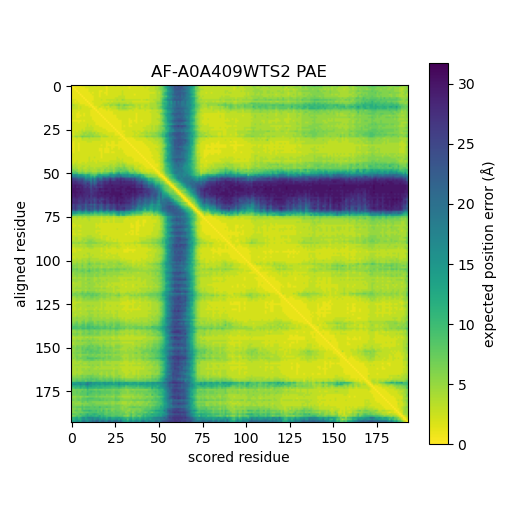s (foldseek):
  8h6l-assembly1_4G  TM=9.571E-01  e=4.587E-11  Homo sapiens
  8h6e-assembly1_4G  TM=9.572E-01  e=8.448E-11  Homo sapiens
  8h6j-assembly1_4G  TM=9.572E-01  e=9.281E-11  Homo sapiens
  8r0a-assembly1_N  TM=9.361E-01  e=1.069E-10  Homo sapiens
  8r08-assembly1_N  TM=9.369E-01  e=2.490E-10  Homo sapiens

Mean predicted aligned error: 7.66 Å